Protein AF-A0A7D3X0D1-F1 (afdb_monomer)

Mean predicted aligned error: 22.02 Å

pLDDT: mean 74.96, std 18.12, range [36.0, 96.75]

Solvent-accessible surface area (backbone atoms only — not comparable to full-atom values): 14734 Å² total; per-residue (Å²): 134,84,85,82,66,78,75,54,74,74,40,71,67,50,56,58,47,57,77,46,37,65,47,51,36,75,69,43,79,75,53,83,93,48,50,79,51,63,69,47,51,86,74,34,70,67,63,46,50,53,36,50,54,48,31,50,54,50,51,57,61,69,66,50,80,80,80,74,76,62,72,62,58,57,53,53,50,51,51,53,50,50,52,53,53,48,52,54,55,69,73,37,74,89,77,76,65,84,55,80,81,84,50,82,85,71,76,85,72,87,73,89,78,78,89,74,98,68,81,83,73,53,67,67,58,53,56,53,52,54,53,52,52,53,49,52,50,51,51,51,50,52,53,51,59,71,65,67,78,67,87,85,71,84,77,80,86,70,96,61,96,65,74,83,81,66,86,70,51,68,35,56,53,54,52,48,43,67,75,45,96,51,51,71,67,57,49,35,53,53,39,67,50,42,53,82,73,55,67,57,100,83,38,66,45,57,59,46,33,53,52,35,42,73,67,48,90,47,68,68,42,19,52,40,20,49,52,30,54,52,49,39,69,76,57,68,101

Secondary structure (DSSP, 8-state):
-----GGGTT-HHHHHHHHHHHHHHTTPPPPGGGGGGGGTGGG-HHHHHHHHHHHHHHHHHHTS---PPPHHHHHHHHHHHHHHHHHHHHHS-TT----SSS-----------PPPS-TTSHHHHHHHHHHHHHHHHHHHHHHHHHT--S-----S---------S---HHHHHHHHHHTT--HHHHHHHHHHGGGT--STT-HHHHHHHHHHHH-SSHHHHHHHHHHHHHHHH---

Sequence (237 aa):
MSFSNDSHLTDPACAELRAWLPDLADGRPLPPEAAHLAAHLPACPACQAELAELRQLFNDLDALPAELPPLTMRDDFQALLHEEKAKLAAASPTGLTAARGGQPLQSAAMQEEKPGPQRVLAATQQWLRVAASVALVAVGAVLGLLLRGGPVAPPLAQNTQAAQPQQATLSVRLAAARQQPATASERLQLVSQAPAMVVEPNDPAVLTLIHTLDTDPNPNVRLAACEALVRLRADPA

Radius of gyration: 35.55 Å; Cα contacts (8 Å, |Δi|>4): 113; chains: 1; bounding box: 92×82×71 Å

Structure (mmCIF, N/CA/C/O backbone):
data_AF-A0A7D3X0D1-F1
#
_entry.id   AF-A0A7D3X0D1-F1
#
loop_
_atom_site.group_PDB
_atom_site.id
_atom_site.type_symbol
_atom_site.label_atom_id
_atom_site.label_alt_id
_atom_site.label_comp_id
_atom_site.label_asym_id
_atom_site.label_entity_id
_atom_site.label_seq_id
_atom_site.pdbx_PDB_ins_code
_atom_site.Cartn_x
_atom_site.Cartn_y
_atom_site.Cartn_z
_atom_site.occupancy
_atom_site.B_iso_or_equiv
_atom_site.auth_seq_id
_atom_site.auth_comp_id
_atom_site.auth_asym_id
_atom_site.auth_atom_id
_atom_site.pdbx_PDB_model_num
ATOM 1 N N . MET A 1 1 ? 24.084 -32.454 -19.817 1.00 38.06 1 MET A N 1
ATOM 2 C CA . MET A 1 1 ? 23.483 -31.129 -20.054 1.00 38.06 1 MET A CA 1
ATOM 3 C C . MET A 1 1 ? 24.581 -30.093 -19.936 1.00 38.06 1 MET A C 1
ATOM 5 O O . MET A 1 1 ? 25.303 -30.116 -18.949 1.00 38.06 1 MET A O 1
ATOM 9 N N . SER A 1 2 ? 24.784 -29.304 -20.986 1.00 37.41 2 SER A N 1
ATOM 10 C CA . SER A 1 2 ? 25.893 -28.357 -21.108 1.00 37.41 2 SER A CA 1
ATOM 11 C C . SER A 1 2 ? 25.662 -27.136 -20.222 1.00 37.41 2 SER A C 1
ATOM 13 O O . SER A 1 2 ? 24.635 -26.479 -20.353 1.00 37.41 2 SER A O 1
ATOM 15 N N . PHE A 1 3 ? 26.616 -26.834 -19.341 1.00 43.03 3 PHE A N 1
ATOM 16 C CA . PHE A 1 3 ? 26.693 -25.550 -18.649 1.00 43.03 3 PHE A CA 1
ATOM 17 C C . PHE A 1 3 ? 27.047 -24.481 -19.687 1.00 43.03 3 PHE A C 1
ATOM 19 O O . PHE A 1 3 ? 28.162 -24.446 -20.211 1.00 43.03 3 PHE A O 1
ATOM 26 N N . SER A 1 4 ? 26.058 -23.675 -20.063 1.00 52.12 4 SER A N 1
ATOM 27 C CA . SER A 1 4 ? 26.220 -22.589 -21.021 1.00 52.12 4 SER A CA 1
ATOM 28 C C . SER A 1 4 ? 27.043 -21.457 -20.405 1.00 52.12 4 SER A C 1
ATOM 30 O O . SER A 1 4 ? 26.543 -20.681 -19.606 1.00 52.12 4 SER A O 1
ATOM 32 N N . ASN A 1 5 ? 28.297 -21.365 -20.843 1.00 47.91 5 ASN A N 1
ATOM 33 C CA . ASN A 1 5 ? 29.010 -20.124 -21.146 1.00 47.91 5 ASN A CA 1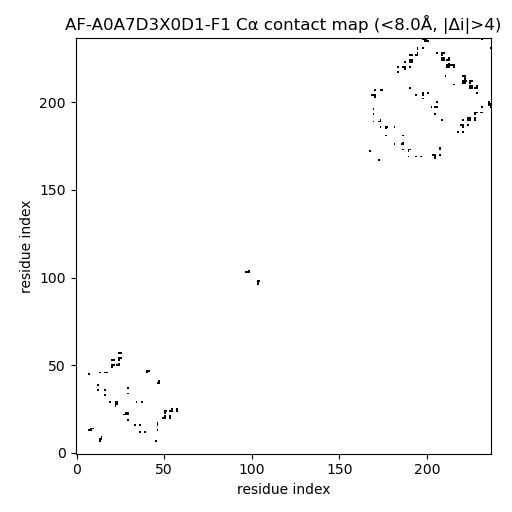
ATOM 34 C C . ASN A 1 5 ? 28.991 -19.014 -20.060 1.00 47.91 5 ASN A C 1
ATOM 36 O O . ASN A 1 5 ? 28.247 -18.034 -20.152 1.00 47.91 5 ASN A O 1
ATOM 40 N N . ASP A 1 6 ? 29.934 -19.090 -19.112 1.00 54.94 6 ASP A N 1
ATOM 41 C CA . ASP A 1 6 ? 30.286 -18.025 -18.144 1.00 54.94 6 ASP A CA 1
ATOM 42 C C . ASP A 1 6 ? 30.788 -16.709 -18.793 1.00 54.94 6 ASP A C 1
ATOM 44 O O . ASP A 1 6 ? 31.145 -15.749 -18.113 1.00 54.94 6 ASP A O 1
ATOM 48 N N . SER A 1 7 ? 30.809 -16.616 -20.127 1.00 55.59 7 SER A N 1
ATOM 49 C CA . SER A 1 7 ? 31.248 -15.431 -20.878 1.00 55.59 7 SER A CA 1
ATOM 50 C C . SER A 1 7 ? 30.302 -14.229 -20.774 1.00 55.59 7 SER A C 1
ATOM 52 O O . SER A 1 7 ? 30.661 -13.145 -21.218 1.00 55.59 7 SER A O 1
ATOM 54 N N . HIS A 1 8 ? 29.095 -14.396 -20.227 1.00 62.19 8 HIS A N 1
ATOM 55 C CA . HIS A 1 8 ? 28.141 -13.294 -20.051 1.00 62.19 8 HIS A CA 1
ATOM 56 C C . HIS A 1 8 ? 28.339 -12.542 -18.720 1.00 62.19 8 HIS A C 1
ATOM 58 O O . HIS A 1 8 ? 27.912 -11.400 -18.599 1.00 62.19 8 HIS A O 1
ATOM 64 N N . LEU A 1 9 ? 29.047 -13.130 -17.742 1.00 59.62 9 LEU A N 1
ATOM 65 C CA . LEU A 1 9 ? 29.366 -12.472 -16.463 1.00 59.62 9 LEU A CA 1
ATOM 66 C C . LEU A 1 9 ? 30.448 -11.387 -16.584 1.00 59.62 9 LEU A C 1
ATOM 68 O O . LEU A 1 9 ? 30.753 -10.706 -15.607 1.00 59.62 9 LEU A O 1
ATOM 72 N N . THR A 1 10 ? 31.059 -11.235 -17.760 1.00 66.25 10 THR A N 1
ATOM 73 C CA . THR A 1 10 ? 32.126 -10.254 -18.006 1.00 66.25 10 THR A CA 1
ATOM 74 C C . THR A 1 10 ? 31.616 -8.930 -18.580 1.00 66.25 10 THR A C 1
ATOM 76 O O . THR A 1 10 ? 32.365 -7.955 -18.571 1.00 66.25 10 THR A O 1
ATOM 79 N N . ASP A 1 11 ? 30.363 -8.868 -19.046 1.00 80.12 11 ASP A N 1
ATOM 80 C CA . ASP A 1 11 ? 29.737 -7.622 -19.498 1.00 80.12 11 ASP A CA 1
ATOM 81 C C . ASP A 1 11 ? 29.062 -6.914 -18.304 1.00 80.12 11 ASP A C 1
ATOM 83 O O . ASP A 1 11 ? 28.159 -7.489 -17.682 1.00 80.12 11 ASP A O 1
ATOM 87 N N . PRO A 1 12 ? 29.464 -5.673 -17.961 1.00 84.31 12 PRO A N 1
ATOM 88 C CA . PRO A 1 12 ? 28.862 -4.933 -16.854 1.00 84.31 12 PRO A CA 1
ATOM 89 C C . PRO A 1 12 ? 27.349 -4.726 -17.021 1.00 84.31 12 PRO A C 1
ATOM 91 O O . PRO A 1 12 ? 26.636 -4.726 -16.018 1.00 84.31 12 PRO A O 1
ATOM 94 N N . ALA A 1 13 ? 26.838 -4.616 -18.253 1.00 85.81 13 ALA A N 1
ATOM 95 C CA . ALA A 1 13 ? 25.404 -4.452 -18.503 1.00 85.81 13 ALA A CA 1
ATOM 96 C C . ALA A 1 13 ? 24.611 -5.740 -18.217 1.00 85.81 13 ALA A C 1
ATOM 98 O O . ALA A 1 13 ? 23.497 -5.675 -17.698 1.00 85.81 13 ALA A O 1
ATOM 99 N N . CYS A 1 14 ? 25.197 -6.913 -18.493 1.00 89.38 14 CYS A N 1
ATOM 100 C CA . CYS A 1 14 ? 24.606 -8.203 -18.122 1.00 89.38 14 CYS A CA 1
ATOM 101 C C . CYS A 1 14 ? 24.531 -8.351 -16.597 1.00 89.38 14 CYS A C 1
ATOM 103 O O . CYS A 1 14 ? 23.505 -8.776 -16.066 1.00 89.38 14 CYS A O 1
ATOM 105 N N . ALA A 1 15 ? 25.605 -7.982 -15.889 1.00 88.44 15 ALA A N 1
ATOM 106 C CA . ALA A 1 15 ? 25.657 -8.059 -14.431 1.00 88.44 15 ALA A CA 1
ATOM 107 C C . ALA A 1 15 ? 24.622 -7.137 -13.766 1.00 88.44 15 ALA A C 1
ATOM 109 O O . ALA A 1 15 ? 23.963 -7.545 -12.810 1.00 88.44 15 ALA A O 1
ATOM 110 N N . GLU A 1 16 ? 24.443 -5.925 -14.297 1.00 90.88 16 GLU A N 1
ATOM 111 C CA . GLU A 1 16 ? 23.435 -4.979 -13.816 1.00 90.88 16 GLU A CA 1
ATOM 112 C C . GLU A 1 16 ? 22.008 -5.482 -14.094 1.00 90.88 16 GLU A C 1
ATOM 114 O O . GLU A 1 16 ? 21.166 -5.488 -13.197 1.00 90.88 16 GLU A O 1
ATOM 119 N N . LEU A 1 17 ? 21.740 -5.981 -15.307 1.00 91.38 17 LEU A N 1
ATOM 120 C CA . LEU A 1 17 ? 20.419 -6.489 -15.688 1.00 91.38 17 LEU A CA 1
ATOM 121 C C . LEU A 1 17 ? 20.013 -7.730 -14.885 1.00 91.38 17 LEU A C 1
ATOM 123 O O . LEU A 1 17 ? 18.832 -7.902 -14.587 1.00 91.38 17 LEU A O 1
ATOM 127 N N . ARG A 1 18 ? 20.976 -8.569 -14.487 1.00 89.94 18 ARG A N 1
ATOM 128 C CA . ARG A 1 18 ? 20.726 -9.788 -13.704 1.00 89.94 18 ARG A CA 1
ATOM 129 C C . ARG A 1 18 ? 19.992 -9.516 -12.390 1.00 89.94 18 ARG A C 1
ATOM 131 O O . ARG A 1 18 ? 19.163 -10.328 -11.990 1.00 89.94 18 ARG A O 1
ATOM 138 N N . ALA A 1 19 ? 20.257 -8.379 -11.744 1.00 91.75 19 ALA A N 1
ATOM 139 C CA . ALA A 1 19 ? 19.562 -7.983 -10.518 1.00 91.75 19 ALA A CA 1
ATOM 140 C C . ALA A 1 19 ? 18.062 -7.717 -10.746 1.00 91.75 19 ALA A C 1
ATOM 142 O O . ALA A 1 19 ? 17.263 -7.923 -9.837 1.00 91.75 19 ALA A O 1
ATOM 143 N N . TRP A 1 20 ? 17.686 -7.318 -11.964 1.00 93.25 20 TRP A N 1
ATOM 144 C CA . TRP A 1 20 ? 16.318 -6.966 -12.355 1.00 93.25 20 TRP A CA 1
ATOM 145 C C . TRP A 1 20 ? 15.566 -8.103 -13.061 1.00 93.25 20 TRP A C 1
ATOM 147 O O . TRP A 1 20 ? 14.356 -8.007 -13.267 1.00 93.25 20 TRP A O 1
ATOM 157 N N . LEU A 1 21 ? 16.254 -9.186 -13.446 1.00 93.25 21 LEU A N 1
ATOM 158 C CA . LEU A 1 21 ? 15.644 -10.331 -14.132 1.00 93.25 21 LEU A CA 1
ATOM 159 C C . LEU A 1 21 ? 14.466 -10.965 -13.370 1.00 93.25 21 LEU A C 1
ATOM 161 O O . LEU A 1 21 ? 13.480 -11.284 -14.036 1.00 93.25 21 LEU A O 1
ATOM 165 N N . PRO A 1 22 ? 14.503 -11.138 -12.030 1.00 94.50 22 PRO A N 1
ATOM 166 C CA . PRO A 1 22 ? 13.363 -11.683 -11.293 1.00 94.50 22 PRO A CA 1
ATOM 167 C C . PRO A 1 22 ? 12.107 -10.816 -11.414 1.00 94.50 22 PRO A C 1
ATOM 169 O O . PRO A 1 22 ? 11.034 -11.339 -11.697 1.00 94.50 22 PRO A O 1
ATOM 172 N N . ASP A 1 23 ? 12.250 -9.496 -11.295 1.00 93.94 23 ASP A N 1
ATOM 173 C CA . ASP A 1 23 ? 11.130 -8.558 -11.420 1.00 93.94 23 ASP A CA 1
ATOM 174 C C . ASP A 1 23 ? 10.554 -8.561 -12.845 1.00 93.94 23 ASP A C 1
ATOM 176 O O . ASP A 1 23 ? 9.339 -8.606 -13.038 1.00 93.94 23 ASP A O 1
ATOM 180 N N . LEU A 1 24 ? 11.427 -8.591 -13.859 1.00 93.06 24 LEU A N 1
ATOM 181 C CA . LEU A 1 24 ? 11.043 -8.729 -15.270 1.00 93.06 24 LEU A CA 1
ATOM 182 C C . LEU A 1 24 ? 10.354 -10.069 -15.580 1.00 93.06 24 LEU A C 1
ATOM 184 O O . LEU A 1 24 ? 9.550 -10.146 -16.519 1.00 93.06 24 LEU A O 1
ATOM 188 N N . ALA A 1 25 ? 10.695 -11.131 -14.846 1.00 95.06 25 ALA A N 1
ATOM 189 C CA . ALA A 1 25 ? 10.071 -12.443 -14.975 1.00 95.06 25 ALA A CA 1
ATOM 190 C C . ALA A 1 25 ? 8.676 -12.479 -14.331 1.00 95.06 25 ALA A C 1
ATOM 192 O O . ALA A 1 25 ? 7.771 -13.045 -14.938 1.00 95.06 25 ALA A O 1
ATOM 193 N N . ASP A 1 26 ? 8.491 -11.780 -13.206 1.00 93.38 26 ASP A N 1
ATOM 194 C CA . ASP A 1 26 ? 7.203 -11.514 -12.529 1.00 93.38 26 ASP A CA 1
ATOM 195 C C . ASP A 1 26 ? 6.326 -10.481 -13.286 1.00 93.38 26 ASP A C 1
ATOM 197 O O . ASP A 1 26 ? 5.279 -10.040 -12.819 1.00 93.38 26 ASP A O 1
ATOM 201 N N . GLY A 1 27 ? 6.753 -10.037 -14.476 1.00 91.50 27 GLY A N 1
ATOM 202 C CA . GLY A 1 27 ? 6.000 -9.109 -15.326 1.00 91.50 27 GLY A CA 1
ATOM 203 C C . GLY A 1 27 ? 6.079 -7.637 -14.907 1.00 91.50 27 GLY A C 1
ATOM 204 O O . GLY A 1 27 ? 5.357 -6.803 -15.464 1.00 91.50 27 GLY A O 1
ATOM 205 N N . ARG A 1 28 ? 6.961 -7.280 -13.966 1.00 93.19 28 ARG A N 1
ATOM 206 C CA . ARG A 1 28 ? 7.201 -5.885 -13.576 1.00 93.19 28 ARG A CA 1
ATOM 207 C C . ARG A 1 28 ? 8.129 -5.208 -14.591 1.00 93.19 28 ARG A C 1
ATOM 209 O O . ARG A 1 28 ? 9.116 -5.802 -15.025 1.00 93.19 28 ARG A O 1
ATOM 216 N N . PRO A 1 29 ? 7.835 -3.964 -15.003 1.00 92.94 29 PRO A N 1
ATOM 217 C CA . PRO A 1 29 ? 8.717 -3.227 -15.897 1.00 92.94 29 PRO A CA 1
ATOM 218 C C . PRO A 1 29 ? 10.010 -2.818 -15.181 1.00 92.94 29 PRO A C 1
ATOM 220 O O . PRO A 1 29 ? 10.027 -2.642 -13.963 1.00 92.94 29 PRO A O 1
ATOM 223 N N . LEU A 1 30 ? 11.073 -2.595 -15.958 1.00 92.50 30 LEU A N 1
ATOM 224 C CA . LEU A 1 30 ? 12.301 -1.985 -15.449 1.00 92.50 30 LEU A CA 1
ATOM 225 C C . LEU A 1 30 ? 11.998 -0.594 -14.868 1.00 92.50 30 LEU A C 1
ATOM 227 O O . LEU A 1 30 ? 11.274 0.184 -15.503 1.00 92.50 30 LEU A O 1
ATOM 231 N N . PRO A 1 31 ? 12.554 -0.256 -13.695 1.00 90.44 31 PRO A N 1
ATOM 232 C CA . PRO A 1 31 ? 12.402 1.072 -13.123 1.00 90.44 31 PRO A CA 1
ATOM 233 C C . PRO A 1 31 ? 13.203 2.114 -13.930 1.00 90.44 31 PRO A C 1
ATOM 235 O O . PRO A 1 31 ? 14.074 1.748 -14.728 1.00 90.44 31 PRO A O 1
ATOM 238 N N . PRO A 1 32 ? 12.919 3.422 -13.775 1.00 89.38 32 PRO A N 1
ATOM 239 C CA . PRO A 1 32 ? 13.525 4.464 -14.606 1.00 89.38 32 PRO A CA 1
ATOM 240 C C . PRO A 1 32 ? 15.057 4.506 -14.508 1.00 89.38 32 PRO A C 1
ATOM 242 O O . PRO A 1 32 ? 15.716 4.809 -15.501 1.00 89.38 32 PRO A O 1
ATOM 245 N N . GLU A 1 33 ? 15.631 4.155 -13.358 1.00 89.19 33 GLU A N 1
ATOM 246 C CA . GLU A 1 33 ? 17.078 4.039 -13.155 1.00 89.19 33 GLU A CA 1
ATOM 247 C C . GLU A 1 33 ? 17.740 2.927 -13.979 1.00 89.19 33 GLU A C 1
ATOM 249 O O . GLU A 1 33 ? 18.934 3.013 -14.241 1.00 89.19 33 GLU A O 1
ATOM 254 N N . ALA A 1 34 ? 16.977 1.919 -14.410 1.00 88.06 34 ALA A N 1
ATOM 255 C CA . ALA A 1 34 ? 17.451 0.777 -15.191 1.00 88.06 34 ALA A CA 1
ATOM 256 C C . ALA A 1 34 ? 16.965 0.818 -16.653 1.00 88.06 34 ALA A C 1
ATOM 258 O O . ALA A 1 34 ? 17.131 -0.144 -17.407 1.00 88.06 34 ALA A O 1
ATOM 259 N N . ALA A 1 35 ? 16.359 1.930 -17.086 1.00 87.38 35 ALA A N 1
ATOM 260 C CA . ALA A 1 35 ? 15.788 2.062 -18.425 1.00 87.38 35 ALA A CA 1
ATOM 261 C C . ALA A 1 35 ? 16.837 1.927 -19.547 1.00 87.38 35 ALA A C 1
ATOM 263 O O . ALA A 1 35 ? 16.506 1.477 -20.646 1.00 87.38 35 ALA A O 1
ATOM 264 N N . HIS A 1 36 ? 18.108 2.256 -19.281 1.00 87.25 36 HIS A N 1
ATOM 265 C CA . HIS A 1 36 ? 19.214 2.068 -20.232 1.00 87.25 36 HIS A CA 1
ATOM 266 C C . HIS A 1 36 ? 19.445 0.596 -20.589 1.00 87.25 36 HIS A C 1
ATOM 268 O O . HIS A 1 36 ? 19.874 0.297 -21.705 1.00 87.25 36 HIS A O 1
ATOM 274 N N . LEU A 1 37 ? 19.104 -0.330 -19.689 1.00 87.94 37 LEU A N 1
ATOM 275 C CA . LEU A 1 37 ? 19.264 -1.770 -19.899 1.00 87.94 37 LEU A CA 1
ATOM 276 C C . LEU A 1 37 ? 18.190 -2.360 -20.821 1.00 87.94 37 LEU A C 1
ATOM 278 O O . LEU A 1 37 ? 18.379 -3.446 -21.371 1.00 87.94 37 LEU A O 1
ATOM 282 N N . ALA A 1 38 ? 17.089 -1.642 -21.067 1.00 86.81 38 ALA A N 1
ATOM 283 C CA . ALA A 1 38 ? 16.027 -2.109 -21.958 1.00 86.81 38 ALA A CA 1
ATOM 284 C C . ALA A 1 38 ? 16.534 -2.361 -23.390 1.00 86.81 38 ALA A C 1
ATOM 286 O O . ALA A 1 38 ? 16.073 -3.285 -24.058 1.00 86.81 38 ALA A O 1
ATOM 287 N N . ALA A 1 39 ? 17.519 -1.579 -23.847 1.00 87.81 39 ALA A N 1
ATOM 288 C CA . ALA A 1 39 ? 18.150 -1.761 -25.154 1.00 87.81 39 ALA A CA 1
ATOM 289 C C . ALA A 1 39 ? 19.090 -2.980 -25.207 1.00 87.81 39 ALA A C 1
ATOM 291 O O . ALA A 1 39 ? 19.323 -3.531 -26.282 1.00 87.81 39 ALA A O 1
ATOM 292 N N . HIS A 1 40 ? 19.613 -3.417 -24.057 1.00 90.44 40 HIS A N 1
ATOM 293 C CA . HIS A 1 40 ? 20.525 -4.555 -23.958 1.00 90.44 40 HIS A CA 1
ATOM 294 C C . HIS A 1 40 ? 19.786 -5.897 -24.071 1.00 90.44 40 HIS A C 1
ATOM 296 O O . HIS A 1 40 ? 20.266 -6.810 -24.742 1.00 90.44 40 HIS A O 1
ATOM 302 N N . LEU A 1 41 ? 18.588 -6.007 -23.484 1.00 88.50 41 L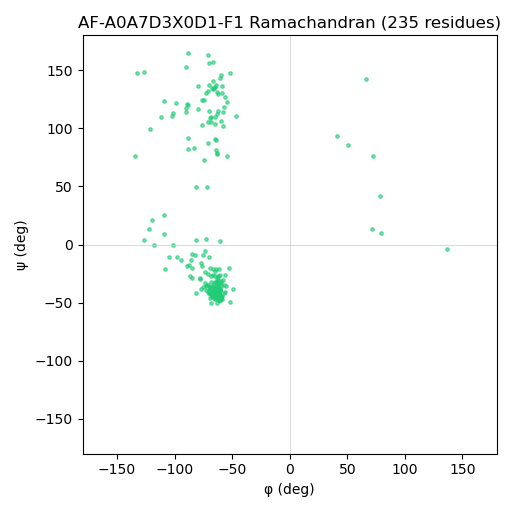EU A N 1
ATOM 303 C CA . LEU A 1 41 ? 17.797 -7.242 -23.475 1.00 88.50 41 LEU A CA 1
ATOM 304 C C . LEU A 1 41 ? 17.580 -7.869 -24.874 1.00 88.50 41 LEU A C 1
ATOM 306 O O . LEU A 1 41 ? 17.867 -9.057 -25.022 1.00 88.50 41 LEU A O 1
ATOM 310 N N . PRO A 1 42 ? 17.143 -7.141 -25.926 1.00 89.62 42 PRO A N 1
ATOM 311 C CA . PRO A 1 42 ? 16.991 -7.726 -27.262 1.00 89.62 42 PRO A CA 1
ATOM 312 C C . PRO A 1 42 ? 18.328 -8.072 -27.940 1.00 89.62 42 PRO A C 1
ATOM 314 O O . PRO A 1 42 ? 18.344 -8.890 -28.857 1.00 89.62 42 PRO A O 1
ATOM 317 N N . ALA A 1 43 ? 19.441 -7.478 -27.502 1.00 88.75 43 ALA A N 1
ATOM 318 C CA . ALA A 1 43 ? 20.765 -7.684 -28.087 1.00 88.75 43 ALA A CA 1
ATOM 319 C C . ALA A 1 43 ? 21.545 -8.855 -27.456 1.00 88.75 43 ALA A C 1
ATOM 321 O O . ALA A 1 43 ? 22.487 -9.351 -28.074 1.00 88.75 43 ALA A O 1
ATOM 322 N N . CYS A 1 44 ? 21.164 -9.316 -26.258 1.00 90.50 44 CYS A N 1
ATOM 323 C CA . CYS A 1 44 ? 21.881 -10.360 -25.523 1.00 90.50 44 CYS A CA 1
ATOM 324 C C . CYS A 1 44 ? 21.076 -11.675 -25.419 1.00 90.50 44 CYS A C 1
ATOM 326 O O . CYS A 1 44 ? 20.105 -11.739 -24.660 1.00 90.50 44 CYS A O 1
ATOM 328 N N . PRO A 1 45 ? 21.482 -12.763 -26.108 1.00 89.94 45 PRO A N 1
ATOM 329 C CA . PRO A 1 45 ? 20.768 -14.042 -26.054 1.00 89.94 45 PRO A CA 1
ATOM 330 C C . PRO A 1 45 ? 20.910 -14.765 -24.705 1.00 89.94 45 PRO A C 1
ATOM 332 O O . PRO A 1 45 ? 20.033 -15.544 -24.342 1.00 89.94 45 PRO A O 1
ATOM 335 N N . ALA A 1 46 ? 21.981 -14.508 -23.944 1.00 89.75 46 ALA A N 1
ATOM 336 C CA . ALA A 1 46 ? 22.179 -15.114 -22.626 1.00 89.75 46 ALA A CA 1
ATOM 337 C C . ALA A 1 46 ? 21.148 -14.593 -21.611 1.00 89.75 46 ALA A C 1
ATOM 339 O O . ALA A 1 46 ? 20.438 -15.388 -21.002 1.00 89.75 46 ALA A O 1
ATOM 340 N N . CYS A 1 47 ? 20.980 -13.268 -21.509 1.00 90.62 47 CYS A N 1
ATOM 341 C CA . CYS A 1 47 ? 19.964 -12.667 -20.638 1.00 90.62 47 CYS A CA 1
ATOM 342 C C . CYS A 1 47 ? 18.534 -13.042 -21.058 1.00 90.62 47 CYS A C 1
ATOM 344 O O . CYS A 1 47 ? 17.665 -13.190 -20.203 1.00 90.62 47 CYS A O 1
ATOM 346 N N . GLN A 1 48 ? 18.277 -13.229 -22.359 1.00 92.12 48 GLN A N 1
ATOM 347 C CA . GLN A 1 48 ? 16.982 -13.729 -22.839 1.00 92.12 48 GLN A CA 1
ATOM 348 C C . GLN A 1 48 ? 16.709 -15.166 -22.382 1.00 92.12 48 GLN A C 1
ATOM 350 O O . GLN A 1 48 ? 15.580 -15.472 -22.000 1.00 92.12 48 GLN A O 1
ATOM 355 N N . ALA A 1 49 ? 17.724 -16.036 -22.407 1.00 92.88 49 ALA A N 1
ATOM 356 C CA . ALA A 1 49 ? 17.599 -17.414 -21.943 1.00 92.88 49 ALA A CA 1
ATOM 357 C C . ALA A 1 49 ? 17.347 -17.481 -20.429 1.00 92.88 49 ALA A C 1
ATOM 359 O O . ALA A 1 49 ? 16.416 -18.164 -20.009 1.00 92.88 49 ALA A O 1
ATOM 360 N N . GLU A 1 50 ? 18.101 -16.717 -19.629 1.00 92.50 50 GLU A N 1
ATOM 361 C CA . GLU A 1 50 ? 17.876 -16.630 -18.178 1.00 92.50 50 GLU A CA 1
ATOM 362 C C . GLU A 1 50 ? 16.467 -16.104 -17.865 1.00 92.50 50 GLU A C 1
ATOM 364 O O . GLU A 1 50 ? 15.741 -16.692 -17.068 1.00 92.50 50 GLU A O 1
ATOM 369 N N . LEU A 1 51 ? 16.025 -15.041 -18.546 1.00 94.88 51 LEU A N 1
ATOM 370 C CA . LEU A 1 51 ? 14.676 -14.502 -18.369 1.00 94.88 51 LEU A CA 1
ATOM 371 C C . LEU A 1 51 ? 13.586 -15.528 -18.716 1.00 94.88 51 LEU A C 1
ATOM 373 O O . LEU A 1 51 ? 12.556 -15.583 -18.045 1.00 94.88 51 LEU A O 1
ATOM 377 N N . ALA A 1 52 ? 13.787 -16.326 -19.767 1.00 95.12 52 ALA A N 1
ATOM 378 C CA . ALA A 1 52 ? 12.847 -17.372 -20.157 1.00 95.12 52 ALA A CA 1
ATOM 379 C C . ALA A 1 52 ? 12.765 -18.492 -19.107 1.00 95.12 52 ALA A C 1
ATOM 381 O O . ALA A 1 52 ? 11.663 -18.940 -18.791 1.00 95.12 52 ALA A O 1
ATOM 382 N N . GLU A 1 53 ? 13.901 -18.894 -18.533 1.00 95.56 53 GLU A N 1
ATOM 383 C CA . GLU A 1 53 ? 13.959 -19.887 -17.456 1.00 95.56 53 GLU A CA 1
ATOM 384 C C . GLU A 1 53 ? 13.246 -19.390 -16.192 1.00 95.56 53 GLU A C 1
ATOM 386 O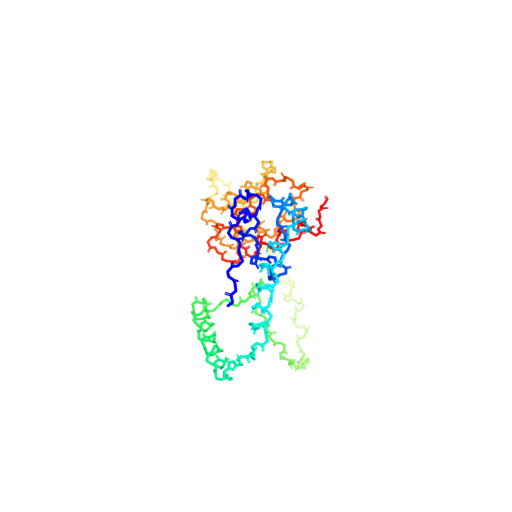 O . GLU A 1 53 ? 12.393 -20.094 -15.650 1.00 95.56 53 GLU A O 1
ATOM 391 N N . LEU A 1 54 ? 13.513 -18.148 -15.766 1.00 96.38 54 LEU A N 1
ATOM 392 C CA . LEU A 1 54 ? 12.820 -17.561 -14.616 1.00 96.38 54 LEU A CA 1
ATOM 393 C C . LEU A 1 54 ? 11.309 -17.456 -14.861 1.00 96.38 54 LEU A C 1
ATOM 395 O O . LEU A 1 54 ? 10.525 -17.797 -13.981 1.00 96.38 54 LEU A O 1
ATOM 399 N N . ARG A 1 55 ? 10.881 -17.032 -16.057 1.00 96.44 55 ARG A N 1
ATOM 400 C CA . ARG A 1 55 ? 9.451 -16.974 -16.413 1.00 96.44 55 ARG A CA 1
ATOM 401 C C . ARG A 1 55 ? 8.789 -18.339 -16.358 1.00 96.44 55 ARG A C 1
ATOM 403 O O . ARG A 1 55 ? 7.650 -18.437 -15.918 1.00 96.44 55 ARG A O 1
ATOM 410 N N . GLN A 1 56 ? 9.480 -19.383 -16.808 1.00 96.00 56 GLN A N 1
ATOM 411 C CA . GLN A 1 56 ? 8.960 -20.740 -16.708 1.00 96.00 56 GLN A CA 1
ATOM 412 C C . GLN A 1 56 ? 8.754 -21.136 -15.241 1.00 96.00 56 GLN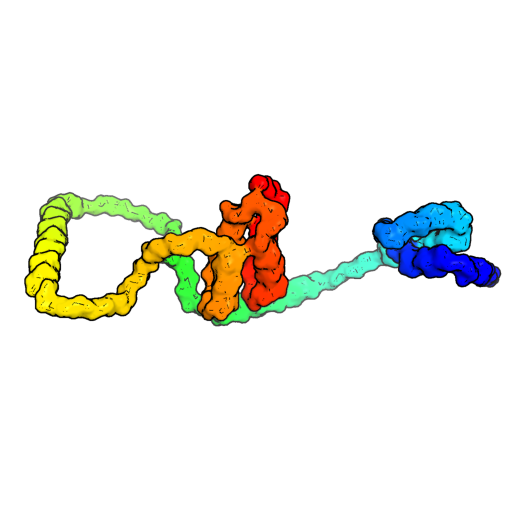 A C 1
ATOM 414 O O . GLN A 1 56 ? 7.676 -21.608 -14.899 1.00 96.00 56 GLN A O 1
ATOM 419 N N . LEU A 1 57 ? 9.732 -20.861 -14.372 1.00 96.12 57 LEU A N 1
ATOM 420 C CA . LEU A 1 57 ? 9.611 -21.134 -12.940 1.00 96.12 57 LEU A CA 1
ATOM 421 C C . LEU A 1 57 ? 8.428 -20.390 -12.301 1.00 96.12 57 LEU A C 1
ATOM 423 O O . LEU A 1 57 ? 7.659 -21.001 -11.565 1.00 96.12 57 LEU A O 1
ATOM 427 N N . PHE A 1 58 ? 8.259 -19.094 -12.579 1.00 95.50 58 PHE A N 1
ATOM 428 C CA . PHE A 1 58 ? 7.121 -18.329 -12.054 1.00 95.50 58 PHE A CA 1
ATOM 429 C C . PHE A 1 58 ? 5.780 -18.863 -12.568 1.00 95.50 58 PHE A C 1
ATOM 431 O O . PHE A 1 58 ? 4.863 -19.045 -11.774 1.00 95.50 58 PHE A O 1
ATOM 438 N N . ASN A 1 59 ? 5.687 -19.218 -13.853 1.00 94.69 59 ASN A N 1
ATOM 439 C CA . ASN A 1 59 ? 4.483 -19.845 -14.403 1.00 94.69 59 ASN A CA 1
ATOM 440 C C . ASN A 1 59 ? 4.161 -21.184 -13.718 1.00 94.69 59 ASN A C 1
ATOM 442 O O . ASN A 1 59 ? 2.992 -21.480 -13.476 1.00 94.69 59 ASN A O 1
ATOM 446 N N . ASP A 1 60 ? 5.178 -21.990 -13.397 1.00 95.00 60 ASP A N 1
ATOM 447 C CA . ASP A 1 60 ? 4.997 -23.256 -12.680 1.00 95.00 60 ASP A CA 1
ATOM 448 C C . ASP A 1 60 ? 4.499 -23.019 -11.241 1.00 95.00 60 ASP A C 1
ATOM 450 O O . ASP A 1 60 ? 3.661 -23.777 -10.749 1.00 95.00 60 ASP A O 1
ATOM 454 N N . LEU A 1 61 ? 4.969 -21.953 -10.578 1.00 93.12 61 LEU A N 1
ATOM 455 C CA . LEU A 1 61 ? 4.492 -21.544 -9.253 1.00 93.12 61 LEU A CA 1
ATOM 456 C C . LEU A 1 61 ? 3.052 -21.016 -9.295 1.00 93.12 61 L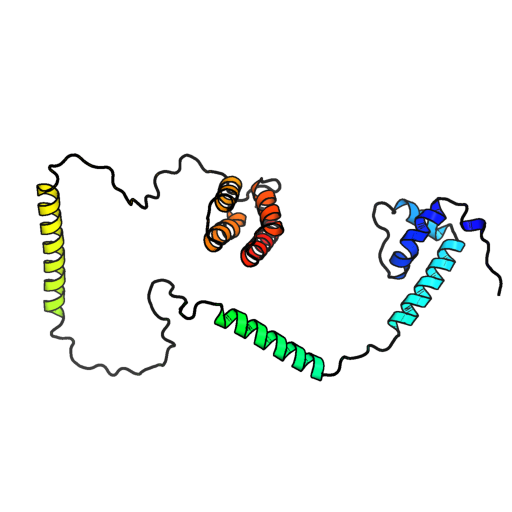EU A C 1
ATOM 458 O O . LEU A 1 61 ? 2.251 -21.380 -8.436 1.00 93.12 61 LEU A O 1
ATOM 462 N N . ASP A 1 62 ? 2.700 -20.221 -10.303 1.00 91.12 62 ASP A N 1
ATOM 463 C CA . ASP A 1 62 ? 1.338 -19.707 -10.496 1.00 91.12 62 ASP A CA 1
ATOM 464 C C . ASP A 1 62 ? 0.340 -20.811 -10.875 1.00 91.12 62 ASP A C 1
ATOM 466 O O . ASP A 1 62 ? -0.854 -20.712 -10.584 1.00 91.12 62 ASP A O 1
ATOM 470 N N . ALA A 1 63 ? 0.817 -21.886 -11.510 1.00 92.38 63 ALA A N 1
ATOM 471 C CA . ALA A 1 63 ? 0.010 -23.054 -11.850 1.00 92.38 63 ALA A CA 1
ATOM 472 C C . ALA A 1 63 ? -0.293 -23.962 -10.643 1.00 92.38 63 ALA A C 1
ATOM 474 O O . ALA A 1 63 ? -1.101 -24.892 -10.768 1.00 92.38 63 ALA A O 1
ATOM 475 N N . LEU A 1 64 ? 0.330 -23.725 -9.482 1.00 92.25 64 LEU A N 1
ATOM 476 C CA . LEU A 1 64 ? 0.032 -24.481 -8.270 1.00 92.25 64 LEU A CA 1
ATOM 477 C C . LEU A 1 64 ? -1.423 -24.237 -7.836 1.00 92.25 64 LEU A C 1
ATOM 479 O O . LEU A 1 64 ? -1.907 -23.103 -7.853 1.00 92.25 64 LEU A O 1
ATOM 483 N N . PRO A 1 65 ? -2.152 -25.289 -7.423 1.00 87.81 65 PRO A N 1
ATOM 484 C CA . PRO A 1 65 ? -3.518 -25.125 -6.957 1.00 87.81 65 PRO A CA 1
ATOM 485 C C . PRO A 1 65 ? -3.531 -24.246 -5.705 1.00 87.81 65 PRO A C 1
ATOM 487 O O . PRO A 1 65 ? -2.797 -24.497 -4.750 1.00 87.81 65 PRO A O 1
ATOM 490 N N . ALA A 1 66 ? -4.404 -23.240 -5.689 1.00 82.81 66 ALA A N 1
ATOM 491 C CA . ALA A 1 66 ? -4.609 -22.423 -4.505 1.00 82.81 66 ALA A CA 1
ATOM 492 C C . ALA A 1 66 ? -5.135 -23.301 -3.358 1.00 82.81 66 ALA A C 1
ATOM 494 O O . ALA A 1 66 ? -6.248 -23.834 -3.429 1.00 82.81 66 ALA A O 1
ATOM 495 N N . GLU A 1 67 ? -4.349 -23.446 -2.293 1.00 82.88 67 GLU A N 1
ATOM 496 C CA . GLU A 1 67 ? -4.831 -24.061 -1.060 1.00 82.88 67 GLU A CA 1
ATOM 497 C C . GLU A 1 67 ? -5.854 -23.128 -0.411 1.00 82.88 67 GLU A C 1
ATOM 499 O O . GLU A 1 67 ? -5.532 -22.040 0.071 1.00 82.88 67 GLU A O 1
ATOM 504 N N . LEU A 1 68 ? -7.123 -23.540 -0.427 1.00 82.38 68 LEU A N 1
ATOM 505 C CA . LEU A 1 68 ? -8.177 -22.790 0.235 1.00 82.38 68 LEU A CA 1
ATOM 506 C C . LEU A 1 68 ? -8.078 -23.044 1.747 1.00 82.38 68 LEU A C 1
ATOM 508 O O . LEU A 1 68 ? -8.138 -24.207 2.161 1.00 82.38 68 LEU A O 1
ATOM 512 N N . PRO A 1 69 ? -7.955 -22.002 2.589 1.00 79.62 69 PRO A N 1
ATOM 513 C CA . PRO A 1 69 ? -7.948 -22.201 4.029 1.00 79.62 69 PRO A CA 1
ATOM 514 C C . PRO A 1 69 ? -9.265 -22.860 4.471 1.00 79.62 69 PRO A C 1
ATOM 516 O O . PRO A 1 69 ? -10.325 -22.583 3.891 1.00 79.62 69 PRO A O 1
ATOM 519 N N . PRO A 1 70 ? -9.236 -23.729 5.498 1.00 84.44 70 PRO A N 1
ATOM 520 C CA . PRO A 1 70 ? -10.449 -24.350 6.008 1.00 84.44 70 PRO A CA 1
ATOM 521 C C . PRO A 1 70 ? -11.412 -23.268 6.508 1.00 84.44 70 PRO A C 1
ATOM 523 O O . PRO A 1 70 ? -10.996 -22.274 7.106 1.00 84.44 70 PRO A O 1
ATOM 526 N N . LEU A 1 71 ? -12.717 -23.474 6.300 1.00 79.31 71 LEU A N 1
ATOM 527 C CA . LEU A 1 71 ? -13.752 -22.501 6.677 1.00 79.31 71 LEU A CA 1
ATOM 528 C C . LEU A 1 71 ? -13.705 -22.124 8.170 1.00 79.31 71 LEU A C 1
ATOM 530 O O . LEU A 1 71 ? -14.055 -20.999 8.517 1.00 79.31 71 LEU A O 1
ATOM 534 N N . THR A 1 72 ? -13.196 -23.017 9.026 1.00 87.31 72 THR A N 1
ATOM 535 C CA . THR A 1 72 ? -13.015 -22.785 10.467 1.00 87.31 72 THR A CA 1
ATOM 536 C C . THR A 1 72 ? -12.098 -21.601 10.768 1.00 87.31 72 THR A C 1
ATOM 538 O O . THR A 1 72 ? -12.387 -20.843 11.682 1.00 87.31 72 THR A O 1
ATOM 541 N N . MET A 1 73 ? -11.056 -21.358 9.962 1.00 88.56 73 MET A N 1
ATOM 542 C CA . MET A 1 73 ? -10.129 -20.237 10.177 1.00 88.56 73 MET A CA 1
ATOM 543 C C . MET A 1 73 ? -10.832 -18.880 10.048 1.00 88.56 73 MET A C 1
ATOM 545 O O . MET A 1 73 ? -10.491 -17.923 10.743 1.00 88.56 73 MET A O 1
ATOM 549 N N . ARG A 1 74 ? -11.837 -18.785 9.169 1.00 90.44 74 ARG A N 1
ATOM 550 C CA . ARG A 1 74 ? -12.653 -17.573 9.044 1.00 90.44 74 ARG A CA 1
ATOM 551 C C . ARG A 1 74 ? -13.473 -17.348 10.308 1.00 90.44 74 ARG A C 1
ATOM 553 O O . ARG A 1 74 ? -13.598 -16.211 10.755 1.00 90.44 74 ARG A O 1
ATOM 560 N N . ASP A 1 75 ? -14.029 -18.417 10.857 1.00 93.00 75 ASP A N 1
ATOM 561 C CA . ASP A 1 75 ? -14.864 -18.352 12.048 1.00 93.00 75 ASP A CA 1
ATOM 562 C C . ASP A 1 75 ? -14.003 -18.018 13.287 1.00 93.00 75 ASP A C 1
ATOM 564 O O . ASP A 1 75 ? -14.370 -17.134 14.062 1.00 93.00 75 ASP A O 1
ATOM 568 N N . ASP A 1 76 ? -12.799 -18.593 13.397 1.00 93.62 76 ASP A N 1
ATOM 569 C CA . ASP A 1 76 ? -11.796 -18.249 14.418 1.00 93.62 76 ASP A CA 1
ATOM 570 C C . ASP A 1 76 ? -11.367 -16.774 14.322 1.00 93.62 76 ASP A C 1
ATOM 572 O O . ASP A 1 76 ? -11.325 -16.049 15.321 1.00 93.62 76 ASP A O 1
ATOM 576 N N . PHE A 1 77 ? -11.106 -16.286 13.105 1.00 94.88 77 PHE A N 1
ATOM 577 C CA . PHE A 1 77 ? -10.788 -14.879 12.856 1.00 94.88 77 PHE A CA 1
ATOM 578 C C . PHE A 1 77 ? -11.943 -13.948 13.253 1.00 94.88 77 PHE A C 1
ATOM 580 O O . PHE A 1 77 ? -11.721 -12.902 13.867 1.00 94.88 77 PHE A O 1
ATOM 587 N N . GLN A 1 78 ? -13.187 -14.317 12.936 1.00 94.69 78 GLN A N 1
ATOM 588 C CA . GLN A 1 78 ? -14.368 -13.547 13.328 1.00 94.69 78 GLN A CA 1
ATOM 589 C C . GLN A 1 78 ? -14.557 -13.520 14.846 1.00 94.69 78 GLN A C 1
ATOM 591 O O . GLN A 1 78 ? -14.909 -12.467 15.385 1.00 94.69 78 GLN A O 1
ATOM 596 N N . ALA A 1 79 ? -14.289 -14.632 15.532 1.00 95.69 79 ALA A N 1
ATOM 597 C CA . ALA A 1 79 ? -14.317 -14.693 16.987 1.00 95.69 79 ALA A CA 1
ATOM 598 C C . ALA A 1 79 ? -13.282 -13.737 17.600 1.00 95.69 79 ALA A C 1
ATOM 600 O O . ALA A 1 79 ? -13.635 -12.915 18.449 1.00 95.69 79 ALA A O 1
ATOM 601 N N . LEU A 1 80 ? -12.043 -13.760 17.098 1.00 96.44 80 LEU A N 1
ATOM 602 C CA . LEU A 1 80 ? -10.970 -12.877 17.561 1.00 96.44 80 LEU A CA 1
ATOM 603 C C . LEU A 1 80 ? -11.289 -11.395 17.296 1.00 96.44 80 LEU A C 1
ATOM 605 O O . LEU A 1 80 ? -11.122 -10.549 18.175 1.00 96.44 80 LEU A O 1
ATOM 609 N N . LEU A 1 81 ? -11.836 -11.068 16.120 1.00 96.75 81 LEU A N 1
ATOM 610 C CA . LEU A 1 81 ? -12.308 -9.714 15.814 1.00 96.75 81 LEU A CA 1
ATOM 611 C C . LEU A 1 81 ? -13.440 -9.259 16.737 1.00 96.75 81 LEU A C 1
ATOM 613 O O . LEU A 1 81 ? -13.501 -8.083 17.103 1.00 96.75 81 LEU A O 1
ATOM 617 N N . HIS A 1 82 ? -14.373 -10.151 17.062 1.00 94.88 82 HIS A N 1
ATOM 618 C CA . HIS A 1 82 ? -15.480 -9.828 17.952 1.00 94.88 82 HIS A CA 1
ATOM 619 C C . HIS A 1 82 ? -14.975 -9.548 19.371 1.00 94.88 82 HIS A C 1
ATOM 621 O O . HIS A 1 82 ? -15.431 -8.597 20.008 1.00 94.88 82 HIS A O 1
ATOM 627 N N . GLU A 1 83 ? -14.000 -10.325 19.842 1.00 94.19 83 GLU A N 1
ATOM 628 C CA . GLU A 1 83 ? -13.350 -10.106 21.131 1.00 94.19 83 GLU A CA 1
ATOM 629 C C . GLU A 1 83 ? -12.633 -8.749 21.183 1.00 94.19 83 GLU A C 1
ATOM 631 O O . GLU A 1 83 ? -12.857 -7.972 22.112 1.00 94.19 83 GLU A O 1
ATOM 636 N N . GLU A 1 84 ? -11.847 -8.405 20.160 1.00 92.75 84 GLU A N 1
ATOM 637 C CA . GLU A 1 84 ? -11.185 -7.097 20.085 1.00 92.75 84 GLU A CA 1
ATOM 638 C C . GLU A 1 84 ? -12.189 -5.940 20.022 1.00 92.75 84 GLU A C 1
ATOM 640 O O . GLU A 1 84 ? -12.057 -4.951 20.747 1.00 92.75 84 GLU A O 1
ATOM 645 N N . LYS A 1 85 ? -13.265 -6.073 19.237 1.00 90.56 85 LYS A N 1
ATOM 646 C CA . LYS A 1 85 ? -14.351 -5.079 19.217 1.00 90.56 85 LYS A CA 1
ATOM 647 C C . LYS A 1 85 ? -15.010 -4.921 20.585 1.00 90.56 85 LYS A C 1
ATOM 649 O O . LYS A 1 85 ? -15.318 -3.797 20.975 1.00 90.56 85 LYS A O 1
ATOM 654 N N . ALA A 1 86 ? -15.210 -6.014 21.319 1.00 91.06 86 ALA A N 1
ATOM 655 C CA . ALA A 1 86 ? -15.775 -5.976 22.662 1.00 91.06 86 ALA A CA 1
ATOM 656 C C . ALA A 1 86 ? -14.827 -5.295 23.661 1.00 91.06 86 ALA A C 1
ATOM 658 O O . ALA A 1 86 ? -15.282 -4.474 24.456 1.00 91.06 86 ALA A O 1
ATOM 659 N N . LYS A 1 87 ? -13.514 -5.553 23.583 1.00 86.81 87 LYS A N 1
ATOM 660 C CA . LYS A 1 87 ? -12.498 -4.848 24.387 1.00 86.81 87 LYS A CA 1
ATOM 661 C C . LYS A 1 87 ? -12.512 -3.347 24.110 1.00 86.81 87 LYS A C 1
ATOM 663 O O . LYS A 1 87 ? -12.532 -2.556 25.049 1.00 86.81 87 LYS A O 1
ATOM 668 N N . LEU A 1 88 ? -12.576 -2.948 22.839 1.00 82.25 88 LEU A N 1
ATOM 669 C CA . LEU A 1 88 ? -12.684 -1.541 22.444 1.00 82.25 88 LEU A CA 1
ATOM 670 C C . LEU A 1 88 ? -14.003 -0.903 22.908 1.00 82.25 88 LEU A C 1
ATOM 672 O O . LEU A 1 88 ? -14.006 0.250 23.338 1.00 82.25 88 LEU A O 1
ATOM 676 N N . ALA A 1 89 ? -15.117 -1.638 22.856 1.00 75.25 89 ALA A N 1
ATOM 677 C CA . ALA A 1 89 ? -16.415 -1.168 23.337 1.00 75.25 89 ALA A CA 1
ATOM 678 C C . ALA A 1 89 ? -16.455 -1.024 24.869 1.00 75.25 89 ALA A C 1
ATOM 680 O O . ALA A 1 89 ? -17.019 -0.056 25.367 1.00 75.25 89 ALA A O 1
ATOM 681 N N . ALA A 1 90 ? -15.824 -1.938 25.610 1.00 72.94 90 ALA A N 1
ATOM 682 C CA . ALA A 1 90 ? -15.718 -1.881 27.069 1.00 72.94 90 ALA A CA 1
ATOM 683 C C . ALA A 1 90 ? -14.726 -0.808 27.552 1.00 72.94 90 ALA A C 1
ATOM 685 O O . ALA A 1 90 ? -14.937 -0.195 28.596 1.00 72.94 90 ALA A O 1
ATOM 686 N N . ALA A 1 91 ? -13.656 -0.563 26.789 1.00 70.12 91 ALA A N 1
ATOM 687 C CA . ALA A 1 91 ? -12.713 0.530 27.029 1.00 70.12 91 ALA A CA 1
ATOM 688 C C . ALA A 1 91 ? -13.269 1.896 26.588 1.00 70.12 91 ALA A C 1
ATOM 690 O O . ALA A 1 91 ? -12.782 2.939 27.028 1.00 70.12 91 ALA A O 1
ATOM 691 N N . SER A 1 92 ? -14.295 1.905 25.731 1.00 56.84 92 SER A N 1
ATOM 692 C CA . SER A 1 92 ? -15.045 3.114 25.411 1.00 56.84 92 SER A CA 1
ATOM 693 C C . SER A 1 92 ? -15.925 3.480 26.608 1.00 56.84 92 SER A C 1
ATOM 695 O O . SER A 1 92 ? -16.645 2.623 27.121 1.00 56.84 92 SER A O 1
ATOM 697 N N . PRO A 1 93 ? -15.910 4.738 27.080 1.00 57.03 93 PRO A N 1
ATOM 698 C CA . PRO A 1 93 ? -16.748 5.141 28.199 1.00 57.03 93 PRO A CA 1
ATOM 699 C C . PRO A 1 93 ? -18.221 4.873 27.864 1.00 57.03 93 PRO A C 1
ATOM 701 O O . PRO A 1 93 ? -18.801 5.479 26.958 1.00 57.03 93 PRO A O 1
ATOM 704 N N . THR A 1 94 ? -18.823 3.934 28.598 1.00 52.38 94 THR A N 1
ATOM 705 C CA . THR A 1 94 ? -20.250 3.624 28.502 1.00 52.38 94 THR A CA 1
ATOM 706 C C . THR A 1 94 ? -21.017 4.859 28.965 1.00 52.38 94 THR A C 1
ATOM 708 O O . THR A 1 94 ? -20.953 5.226 30.134 1.00 52.38 94 THR A O 1
ATOM 711 N N . GLY A 1 95 ? -21.686 5.545 28.036 1.00 51.69 95 GLY A N 1
ATOM 712 C CA . GLY A 1 95 ? -22.392 6.798 28.329 1.00 51.69 95 GLY A CA 1
ATOM 713 C C . GLY A 1 95 ? -22.210 7.912 27.302 1.00 51.69 95 GLY A C 1
ATOM 714 O O . GLY A 1 95 ? -22.876 8.938 27.416 1.00 51.69 95 GLY A O 1
ATOM 715 N N . LEU A 1 96 ? -21.388 7.729 26.262 1.00 50.88 96 LEU A N 1
ATOM 716 C CA . LEU A 1 96 ? -21.417 8.620 25.099 1.00 50.88 96 LEU A CA 1
ATOM 717 C C . LEU A 1 96 ? -22.662 8.328 24.247 1.00 50.88 96 LEU A C 1
ATOM 719 O O . LEU A 1 96 ? -22.591 7.780 23.150 1.00 50.88 96 LEU A O 1
ATOM 723 N N . THR A 1 97 ? -23.831 8.728 24.747 1.00 50.62 97 THR A N 1
ATOM 724 C CA . THR A 1 97 ? -24.940 9.078 23.862 1.00 50.62 97 THR A CA 1
ATOM 725 C C . THR A 1 97 ? -24.418 10.164 22.933 1.00 50.62 97 THR A C 1
ATOM 727 O O . THR A 1 97 ? -23.879 11.161 23.420 1.00 50.62 97 THR A O 1
ATOM 730 N N . ALA A 1 98 ? -24.556 9.990 21.619 1.00 48.06 98 ALA A N 1
ATOM 731 C CA . ALA A 1 98 ? -24.315 11.055 20.655 1.00 48.06 98 ALA A CA 1
ATOM 732 C C . ALA A 1 98 ? -25.331 12.185 20.901 1.00 48.06 98 ALA A C 1
ATOM 734 O O . ALA A 1 98 ? -26.356 12.297 20.236 1.00 48.06 98 ALA A O 1
ATOM 735 N N . ALA A 1 99 ? -25.070 13.006 21.912 1.00 43.28 99 ALA A N 1
ATOM 736 C CA . ALA A 1 99 ? -25.856 14.168 22.256 1.00 43.28 99 ALA A CA 1
ATOM 737 C C . ALA A 1 99 ? -25.380 15.311 21.363 1.00 43.28 99 ALA A C 1
ATOM 739 O O . ALA A 1 99 ? -24.559 16.140 21.755 1.00 43.28 99 ALA A O 1
ATOM 740 N N . ARG A 1 100 ? -25.904 15.379 20.138 1.00 43.44 100 ARG A N 1
ATOM 741 C CA . ARG A 1 100 ? -25.882 16.635 19.386 1.00 43.44 100 ARG A CA 1
ATOM 742 C C . ARG A 1 100 ? -26.889 17.573 20.064 1.00 43.44 100 ARG A C 1
ATOM 744 O O . ARG A 1 100 ? -28.062 17.568 19.724 1.00 43.44 100 ARG A O 1
ATOM 751 N N . GLY A 1 101 ? -26.446 18.324 21.073 1.00 50.72 101 GLY A N 1
ATOM 752 C CA . GLY A 1 101 ? -27.266 19.366 21.705 1.00 50.72 101 GLY A CA 1
ATOM 753 C C . GLY A 1 101 ? -28.326 18.881 22.704 1.00 50.72 101 GLY A C 1
ATOM 754 O O . GLY A 1 101 ? -29.431 19.410 22.720 1.00 50.72 101 GLY A O 1
ATOM 755 N N . GLY A 1 102 ? -28.002 17.905 23.560 1.00 46.16 102 GLY A N 1
ATOM 756 C CA . GLY A 1 102 ? -28.775 17.646 24.787 1.00 46.16 102 GLY A CA 1
ATOM 757 C C . GLY A 1 102 ? -30.165 17.021 24.619 1.00 46.16 102 GLY A C 1
ATOM 758 O O . GLY A 1 102 ? -30.924 17.000 25.582 1.00 46.16 102 GLY A O 1
ATOM 759 N N . GLN A 1 103 ? -30.509 16.495 23.443 1.00 49.03 103 GLN A N 1
ATOM 760 C CA . GLN A 1 103 ? -31.725 15.701 23.260 1.00 49.03 103 GLN A CA 1
ATOM 761 C C . GLN A 1 103 ? -31.346 14.233 23.031 1.00 49.03 103 GLN A C 1
ATOM 763 O O . GLN A 1 103 ? -30.573 13.954 22.109 1.00 49.03 103 GLN A O 1
ATOM 768 N N . PRO A 1 104 ? -31.845 13.285 23.847 1.00 46.66 104 PRO A N 1
ATOM 769 C CA . PRO A 1 104 ? -31.712 11.876 23.517 1.00 46.66 104 PRO A CA 1
ATOM 770 C C . PRO A 1 104 ? -32.457 11.631 22.201 1.00 46.66 104 PRO A C 1
ATOM 772 O O . PRO A 1 104 ? -33.611 12.032 22.056 1.00 46.66 104 PRO A O 1
ATOM 775 N N . LEU A 1 105 ? -31.796 10.991 21.234 1.00 52.06 105 LEU A N 1
ATOM 776 C CA . LEU A 1 105 ? -32.449 10.469 20.035 1.00 52.06 105 LEU A CA 1
ATOM 777 C C . LEU A 1 105 ? -33.426 9.381 20.485 1.00 52.06 105 LEU A C 1
ATOM 779 O O . LEU A 1 105 ? -33.058 8.218 20.629 1.00 52.06 105 LEU A O 1
ATOM 783 N N . GLN A 1 106 ? -34.660 9.787 20.772 1.00 56.62 106 GLN A N 1
ATOM 784 C CA . GLN A 1 106 ? -35.767 8.872 20.981 1.00 56.62 106 GLN A CA 1
ATOM 785 C C . GLN A 1 106 ? -35.979 8.146 19.656 1.00 56.62 106 GLN A C 1
ATOM 787 O O . GLN A 1 106 ? -36.342 8.753 18.646 1.00 56.62 106 GLN A O 1
ATOM 792 N N . SER A 1 107 ? -35.686 6.847 19.647 1.00 47.72 107 SER A N 1
ATOM 793 C CA . SER A 1 107 ? -36.127 5.964 18.581 1.00 47.72 107 SER A CA 1
ATOM 794 C C . SER A 1 107 ? -37.638 6.115 18.476 1.00 47.72 107 SER A C 1
ATOM 796 O O . SER A 1 107 ? -38.356 5.957 19.462 1.00 47.72 107 SER A O 1
ATOM 798 N N . ALA A 1 108 ? -38.101 6.496 17.288 1.00 46.31 108 ALA A N 1
ATOM 799 C CA . ALA A 1 108 ? -39.501 6.724 16.984 1.00 46.31 108 ALA A CA 1
ATOM 800 C C . ALA A 1 108 ? -40.297 5.415 17.120 1.00 46.31 108 ALA A C 1
ATOM 802 O O . ALA A 1 108 ? -40.583 4.731 16.141 1.00 46.31 108 ALA A O 1
ATOM 803 N N . ALA A 1 109 ? -40.655 5.062 18.351 1.00 41.38 109 ALA A N 1
ATOM 804 C CA . ALA A 1 109 ? -41.817 4.248 18.629 1.00 41.38 109 ALA A CA 1
ATOM 805 C C . ALA A 1 109 ? -43.023 5.177 18.480 1.00 41.38 109 ALA A C 1
ATOM 807 O O . ALA A 1 109 ? -43.273 6.046 19.312 1.00 41.38 109 ALA A O 1
ATOM 808 N N . MET A 1 110 ? -43.711 5.034 17.353 1.00 40.97 110 MET A N 1
ATOM 809 C CA . MET A 1 110 ? -44.943 5.737 17.034 1.00 40.97 110 MET A CA 1
ATOM 810 C C . MET A 1 110 ? -45.988 5.426 18.114 1.00 40.97 110 MET A C 1
ATOM 812 O O . MET A 1 110 ? -46.561 4.341 18.131 1.00 40.97 110 MET A O 1
ATOM 816 N N . GLN A 1 111 ? -46.197 6.357 19.046 1.00 44.34 111 GLN A N 1
ATOM 817 C CA . GLN A 1 111 ? -47.326 6.331 19.970 1.00 44.34 111 GLN A CA 1
ATOM 818 C C . GLN A 1 111 ? -48.373 7.327 19.471 1.00 44.34 111 GLN A C 1
ATOM 820 O O . GLN A 1 111 ? -48.149 8.534 19.438 1.00 44.34 111 GLN A O 1
ATOM 825 N N . GLU A 1 112 ? -49.512 6.786 19.043 1.00 49.56 112 GLU A N 1
ATOM 826 C CA . GLU A 1 112 ? -50.731 7.529 18.731 1.00 49.56 112 GLU A CA 1
ATOM 827 C C . GLU A 1 112 ? -51.224 8.283 19.975 1.00 49.56 112 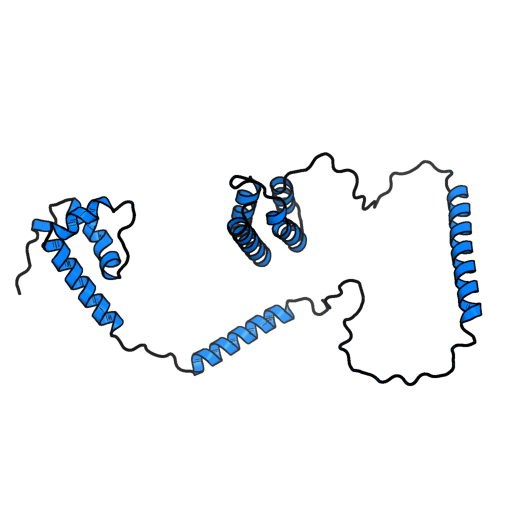GLU A C 1
ATOM 829 O O . GLU A 1 112 ? -51.787 7.690 20.897 1.00 49.56 112 GLU A O 1
ATOM 834 N N . GLU A 1 113 ? -51.051 9.604 20.003 1.00 46.75 113 GLU A N 1
ATOM 835 C CA . GLU A 1 113 ? -51.685 10.457 21.009 1.00 46.75 113 GLU A CA 1
ATOM 836 C C . GLU A 1 113 ? -53.056 10.952 20.524 1.00 46.75 113 GLU A C 1
ATOM 838 O O . GLU A 1 113 ? -53.183 11.743 19.587 1.00 46.75 113 GLU A O 1
ATOM 843 N N . LYS A 1 114 ? -54.111 10.500 21.213 1.00 41.22 114 LYS A N 1
ATOM 844 C CA . LYS A 1 114 ? -55.460 11.082 21.151 1.00 41.22 114 LYS A CA 1
ATOM 845 C C . LYS A 1 114 ? -55.457 12.487 21.777 1.00 41.22 114 LYS A C 1
ATOM 847 O O . LYS A 1 114 ? -54.958 12.640 22.891 1.00 41.22 114 LYS A O 1
ATOM 852 N N . PRO A 1 115 ? -56.088 13.502 21.157 1.00 45.91 115 PRO A N 1
ATOM 853 C CA . PRO A 1 115 ? -56.107 14.849 21.716 1.00 45.91 115 PRO A CA 1
ATOM 854 C C . PRO A 1 115 ? -57.168 14.972 22.822 1.00 45.91 115 PRO A C 1
ATOM 856 O O . PRO A 1 115 ? -58.367 14.849 22.571 1.00 45.91 115 PRO A O 1
ATOM 859 N N . GLY A 1 116 ? -56.725 15.234 24.054 1.00 45.69 116 GLY A N 1
ATOM 860 C CA . GLY A 1 116 ? -57.582 15.572 25.197 1.00 45.69 116 GLY A CA 1
ATOM 861 C C . GLY A 1 116 ? -57.829 17.088 25.344 1.00 45.69 116 GLY A C 1
ATOM 862 O O . GLY A 1 116 ? -56.988 17.899 24.943 1.00 45.69 116 GLY A O 1
ATOM 863 N N . PRO A 1 117 ? -58.963 17.515 25.936 1.00 52.88 117 PRO A N 1
ATOM 864 C CA . PRO A 1 117 ? -59.404 18.907 25.944 1.00 52.88 117 PRO A CA 1
ATOM 865 C C . PRO A 1 117 ? -58.813 19.668 27.142 1.00 52.88 117 PRO A C 1
ATOM 867 O O . PRO A 1 117 ? -59.462 19.836 28.167 1.00 52.88 117 PRO A O 1
ATOM 870 N N . GLN A 1 118 ? -57.572 20.145 27.034 1.00 50.44 118 GLN A N 1
ATOM 871 C CA . GLN A 1 118 ? -56.954 21.000 28.072 1.00 50.44 118 GLN A CA 1
ATOM 872 C C . GLN A 1 118 ? -56.478 22.365 27.546 1.00 50.44 118 GLN A C 1
ATOM 874 O O . GLN A 1 118 ? -55.756 23.095 28.220 1.00 50.44 118 GLN A O 1
ATOM 879 N N . ARG A 1 119 ? -56.898 22.761 26.338 1.00 51.16 119 ARG A N 1
ATOM 880 C CA . ARG A 1 119 ? -56.375 23.959 25.655 1.00 51.16 119 ARG A CA 1
ATOM 881 C C . ARG A 1 119 ? -56.969 25.308 26.074 1.00 51.16 119 ARG A C 1
ATOM 883 O O . ARG A 1 119 ? -56.582 26.314 25.494 1.00 51.16 119 ARG A O 1
ATOM 890 N N . VAL A 1 120 ? -57.850 25.381 27.072 1.00 52.00 120 VAL A N 1
ATOM 891 C CA . VAL A 1 120 ? -58.562 26.645 27.372 1.00 52.00 120 VAL A CA 1
ATOM 892 C C . VAL A 1 120 ? -58.041 27.378 28.624 1.00 52.00 120 VAL A C 1
ATOM 894 O O . VAL A 1 120 ? -58.313 28.559 28.792 1.00 52.00 120 VAL A O 1
ATOM 897 N N . LEU A 1 121 ? -57.184 26.757 29.450 1.00 51.16 121 LEU A N 1
ATOM 898 C CA . LEU A 1 121 ? -56.552 27.409 30.621 1.00 51.16 121 LEU A CA 1
ATOM 899 C C . LEU A 1 121 ? -55.090 27.858 30.394 1.00 51.16 121 LEU A C 1
ATOM 901 O O . LEU A 1 121 ? -54.476 28.442 31.282 1.00 51.16 121 LEU A O 1
ATOM 905 N N . ALA A 1 122 ? -54.518 27.619 29.207 1.00 55.16 122 ALA A N 1
ATOM 906 C CA . ALA A 1 122 ? -53.102 27.889 28.923 1.00 55.16 122 ALA A CA 1
ATOM 907 C C . ALA A 1 122 ? -52.795 29.337 28.486 1.00 55.16 122 ALA A C 1
ATOM 909 O O . ALA A 1 122 ? -51.654 29.783 28.613 1.00 55.16 122 ALA A O 1
ATOM 910 N N . ALA A 1 123 ? -53.790 30.090 28.004 1.00 55.72 123 ALA A N 1
ATOM 911 C CA . ALA A 1 123 ? -53.553 31.405 27.403 1.00 55.72 123 ALA A CA 1
ATOM 912 C C . ALA A 1 123 ? -53.189 32.492 28.436 1.00 55.72 123 ALA A C 1
ATOM 914 O O . ALA A 1 123 ? -52.330 33.326 28.172 1.00 55.72 123 ALA A O 1
ATOM 915 N N . THR A 1 124 ? -53.763 32.470 29.644 1.00 56.25 124 THR A N 1
ATOM 916 C CA . THR A 1 124 ? -53.441 33.456 30.699 1.00 56.25 124 THR A CA 1
ATOM 917 C C . THR A 1 124 ? -52.115 33.149 31.407 1.00 56.25 124 THR A C 1
ATOM 919 O O . THR A 1 124 ? -51.397 34.062 31.814 1.00 56.25 124 THR A O 1
ATOM 922 N N . GLN A 1 125 ? -51.731 31.868 31.478 1.00 58.22 125 GLN A N 1
ATOM 923 C CA . GLN A 1 125 ? -50.441 31.409 32.010 1.00 58.22 125 GLN A CA 1
ATOM 924 C C . GLN A 1 125 ? -49.252 31.861 31.149 1.00 58.22 125 GLN A C 1
ATOM 926 O O . GLN A 1 125 ? -48.179 32.134 31.686 1.00 58.22 125 GLN A O 1
ATOM 931 N N . GLN A 1 126 ? -49.422 31.963 29.829 1.00 63.88 126 GLN A N 1
ATOM 932 C CA . GLN A 1 126 ? -48.351 32.382 28.921 1.00 63.88 126 GLN A CA 1
ATOM 933 C C . GLN A 1 126 ? -48.012 33.872 29.076 1.00 63.88 126 GLN A C 1
ATOM 935 O O . GLN A 1 126 ? -46.833 34.216 29.146 1.00 63.88 126 GLN A O 1
ATOM 940 N N . TRP A 1 127 ? -49.013 34.744 29.234 1.00 68.81 127 TRP A N 1
ATOM 941 C CA . TRP A 1 127 ? -48.783 36.178 29.458 1.00 68.81 127 TRP A CA 1
ATOM 942 C C . TRP A 1 127 ? -48.164 36.475 30.829 1.00 68.81 127 TRP A C 1
ATOM 944 O O . TRP A 1 127 ? -47.263 37.309 30.915 1.00 68.81 127 TRP A O 1
ATOM 954 N N . LEU A 1 128 ? -48.548 35.742 31.884 1.00 72.06 128 LEU A N 1
ATOM 955 C CA . LEU A 1 128 ? -47.886 35.865 33.192 1.00 72.06 128 LEU A CA 1
ATOM 956 C C . LEU A 1 128 ? -46.410 35.437 33.151 1.00 72.06 128 LEU A C 1
ATOM 958 O O . LEU A 1 128 ? -45.583 36.056 33.816 1.00 72.06 128 LEU A O 1
ATOM 962 N N . ARG A 1 129 ? -46.053 34.418 32.358 1.00 71.94 129 ARG A N 1
ATOM 963 C CA . ARG A 1 129 ? -44.652 33.984 32.198 1.00 71.94 129 ARG A CA 1
ATOM 964 C C . ARG A 1 129 ? -43.799 35.032 31.482 1.00 71.94 129 ARG A C 1
ATOM 966 O O . ARG A 1 129 ? -42.655 35.239 31.876 1.00 71.94 129 ARG A O 1
ATOM 973 N N . VAL A 1 130 ? -44.360 35.710 30.478 1.00 78.12 130 VAL A N 1
ATOM 974 C CA . VAL A 1 130 ? -43.679 36.808 29.769 1.00 78.12 130 VAL A CA 1
ATOM 975 C C . VAL A 1 130 ? -43.523 38.030 30.678 1.00 78.12 130 VAL A C 1
ATOM 977 O O . VAL A 1 130 ? -42.446 38.614 30.741 1.00 78.12 130 VAL A O 1
ATOM 980 N N . ALA A 1 131 ? -44.553 38.392 31.446 1.00 79.00 131 ALA A N 1
ATOM 981 C CA . ALA A 1 131 ? -44.448 39.495 32.402 1.00 79.00 131 ALA A CA 1
ATOM 982 C C . ALA A 1 131 ? -43.409 39.208 33.504 1.00 79.00 131 ALA A C 1
ATOM 984 O O . ALA A 1 131 ? -42.613 40.082 33.849 1.00 79.00 131 ALA A O 1
ATOM 985 N N . ALA A 1 132 ? -43.365 37.974 34.017 1.00 79.00 132 ALA A N 1
ATOM 986 C CA . ALA A 1 132 ? -42.405 37.565 35.040 1.00 79.00 132 ALA A CA 1
ATOM 987 C C . ALA A 1 132 ? -40.951 37.570 34.536 1.00 79.00 132 ALA A C 1
ATOM 989 O O . ALA A 1 132 ? -40.055 37.979 35.276 1.00 79.00 132 ALA A O 1
ATOM 990 N N . SER A 1 133 ? -40.700 37.158 33.287 1.00 82.12 133 SER A N 1
ATOM 991 C CA . SER A 1 133 ? -39.347 37.175 32.718 1.00 82.12 133 SER A CA 1
ATOM 992 C C . SER A 1 133 ? -38.846 38.600 32.479 1.00 82.12 133 SER A C 1
ATOM 994 O O . SER A 1 133 ? -37.710 38.912 32.836 1.00 82.12 133 SER A O 1
ATOM 996 N N . VAL A 1 134 ? -39.702 39.491 31.968 1.00 87.75 134 VAL A N 1
ATOM 997 C CA . VAL A 1 134 ? -39.373 40.916 31.801 1.00 87.75 134 VAL A CA 1
ATOM 998 C C . VAL A 1 134 ? -39.109 41.579 33.157 1.00 87.75 134 VAL A C 1
ATOM 1000 O O . VAL A 1 134 ? -38.139 42.324 33.291 1.00 87.75 134 VAL A O 1
ATOM 1003 N N . ALA A 1 135 ? -39.906 41.263 34.183 1.00 88.69 135 ALA A N 1
ATOM 1004 C CA . ALA A 1 135 ? -39.692 41.772 35.536 1.00 88.69 135 ALA A CA 1
ATOM 1005 C C . ALA A 1 135 ? -38.355 41.299 36.135 1.00 88.69 135 ALA A C 1
ATOM 1007 O O . ALA A 1 135 ? -37.621 42.111 36.695 1.00 88.69 135 ALA A O 1
ATOM 1008 N N . LEU A 1 136 ? -37.993 40.021 35.969 1.00 88.69 136 LEU A N 1
ATOM 1009 C CA . LEU A 1 136 ? -36.707 39.480 36.432 1.00 88.69 136 LEU A CA 1
ATOM 1010 C C . LEU A 1 136 ? -35.512 40.153 35.749 1.00 88.69 136 LEU A C 1
ATOM 1012 O O . LEU A 1 136 ? -34.531 40.482 36.417 1.00 88.69 136 LEU A O 1
ATOM 1016 N N . VAL A 1 137 ? -35.604 40.401 34.440 1.00 89.44 137 VAL A N 1
ATOM 1017 C CA . VAL A 1 137 ? -34.556 41.106 33.687 1.00 89.44 137 VAL A CA 1
ATOM 1018 C C . VAL A 1 137 ? -34.439 42.559 34.142 1.00 89.44 137 VAL A C 1
ATOM 1020 O O . VAL A 1 137 ? -33.328 43.032 34.364 1.00 89.44 137 VAL A O 1
ATOM 1023 N N . ALA A 1 138 ? -35.559 43.259 34.339 1.00 90.38 138 ALA A N 1
ATOM 1024 C CA . ALA A 1 138 ? -35.549 44.643 34.808 1.00 90.38 138 ALA A CA 1
ATOM 1025 C C . ALA A 1 138 ? -34.961 44.763 36.223 1.00 90.38 138 ALA A C 1
ATOM 1027 O O . ALA A 1 138 ? -34.104 45.613 36.462 1.00 90.38 138 ALA A O 1
ATOM 1028 N N . VAL A 1 139 ? -35.355 43.875 37.141 1.00 92.00 139 VAL A N 1
ATOM 1029 C CA . VAL A 1 139 ? -34.809 43.828 38.506 1.00 92.00 139 VAL A CA 1
ATOM 1030 C C . VAL A 1 139 ? -33.319 43.494 38.483 1.00 92.00 139 VAL A C 1
ATOM 1032 O O . VAL A 1 139 ? -32.542 44.180 39.140 1.00 92.00 139 VAL A O 1
ATOM 1035 N N . GLY A 1 140 ? -32.898 42.502 37.694 1.00 85.81 140 GLY A N 1
ATOM 1036 C CA . GLY A 1 140 ? -31.485 42.150 37.538 1.00 85.81 140 GLY A CA 1
ATOM 1037 C C . GLY A 1 140 ? -30.647 43.279 36.931 1.00 85.81 140 GLY A C 1
ATOM 1038 O O . GLY A 1 140 ? -29.530 43.518 37.381 1.00 85.81 140 GLY A O 1
ATOM 1039 N N . ALA A 1 141 ? -31.189 44.018 35.960 1.00 85.94 141 ALA A N 1
ATOM 1040 C CA . ALA A 1 141 ? -30.510 45.151 35.334 1.00 85.94 141 ALA A CA 1
ATOM 1041 C C . ALA A 1 141 ? -30.369 46.339 36.294 1.00 85.94 141 ALA A C 1
ATOM 1043 O O . ALA A 1 141 ? -29.282 46.902 36.415 1.00 85.94 141 ALA A O 1
ATOM 1044 N N . VAL A 1 142 ? -31.441 46.690 37.011 1.00 87.81 142 VAL A N 1
ATOM 1045 C CA . VAL A 1 142 ? -31.434 47.763 38.016 1.00 87.81 142 VAL A CA 1
ATOM 1046 C C . VAL A 1 142 ? -30.484 47.402 39.154 1.00 87.81 142 VAL A C 1
ATOM 1048 O O . VAL A 1 142 ? -29.579 48.172 39.460 1.00 87.81 142 VAL A O 1
ATOM 1051 N N . LEU A 1 143 ? -30.604 46.199 39.716 1.00 86.00 143 LEU A N 1
ATOM 1052 C CA . LEU A 1 143 ? -29.722 45.719 40.778 1.00 86.00 143 LEU A CA 1
ATOM 1053 C C . LEU A 1 143 ? -28.259 45.654 40.307 1.00 86.00 143 LEU A C 1
ATOM 1055 O O . LEU A 1 143 ? -27.361 46.085 41.025 1.00 86.00 143 LEU A O 1
ATOM 1059 N N . GLY A 1 144 ? -28.023 45.207 39.073 1.00 80.19 144 GLY A N 1
ATOM 1060 C CA . GLY A 1 144 ? -26.703 45.180 38.449 1.00 80.19 144 GLY A CA 1
ATOM 1061 C C . GLY A 1 144 ? -26.100 46.569 38.238 1.00 80.19 144 GLY A C 1
ATOM 1062 O O . GLY A 1 144 ? -24.899 46.726 38.420 1.00 80.19 144 GLY A O 1
ATOM 1063 N N . LEU A 1 145 ? -26.904 47.583 37.906 1.00 78.50 145 LEU A N 1
ATOM 1064 C CA . LEU A 1 145 ? -26.466 48.981 37.802 1.00 78.50 145 LEU A CA 1
ATOM 1065 C C . LEU A 1 145 ? -26.203 49.607 39.178 1.00 78.50 145 LEU A C 1
ATOM 1067 O O . LEU A 1 145 ? -25.215 50.320 39.333 1.00 78.50 145 LEU A O 1
ATOM 1071 N N . LEU A 1 146 ? -27.028 49.300 40.183 1.00 79.44 146 LEU A N 1
ATOM 1072 C CA . LEU A 1 146 ? -26.849 49.773 41.562 1.00 79.44 146 LEU A CA 1
ATOM 1073 C C . LEU A 1 146 ? -25.620 49.156 42.253 1.00 79.44 146 LEU A C 1
ATOM 1075 O O . LEU A 1 146 ? -24.981 49.822 43.063 1.00 79.44 146 LEU A O 1
ATOM 1079 N N . LEU A 1 147 ? -25.260 47.913 41.921 1.00 73.12 147 LEU A N 1
ATOM 1080 C CA . LEU A 1 147 ? -24.073 47.222 42.450 1.00 73.12 147 LEU A CA 1
ATOM 1081 C C . LEU A 1 147 ? -22.785 47.544 41.666 1.00 73.12 147 LEU A C 1
ATOM 1083 O O . LEU A 1 147 ? -21.692 47.177 42.099 1.00 73.12 147 LEU A O 1
ATOM 1087 N N . ARG A 1 148 ? -22.876 48.246 40.526 1.00 64.19 148 ARG A N 1
ATOM 1088 C CA . ARG A 1 148 ? -21.742 48.608 39.650 1.00 64.19 148 ARG A CA 1
ATOM 1089 C C . ARG A 1 148 ? -20.991 49.843 40.161 1.00 64.19 148 ARG A C 1
ATOM 1091 O O . ARG A 1 148 ? -20.748 50.788 39.419 1.00 64.19 148 ARG A O 1
ATOM 1098 N N . GLY A 1 149 ? -20.642 49.824 41.447 1.00 53.94 149 GLY A N 1
ATOM 1099 C CA . GLY A 1 149 ? -19.943 50.892 42.169 1.00 53.94 149 GLY A CA 1
ATOM 1100 C C . GLY A 1 149 ? -18.591 50.485 42.771 1.00 53.94 149 GLY A C 1
ATOM 1101 O O . GLY A 1 149 ? -18.138 51.135 43.705 1.00 53.94 149 GLY A O 1
ATOM 1102 N N . GLY A 1 150 ? -17.946 49.419 42.281 1.00 63.12 150 GLY A N 1
ATOM 1103 C CA . GLY A 1 150 ? -16.628 48.962 42.754 1.00 63.12 150 GLY A CA 1
ATOM 1104 C C . GLY A 1 150 ? -15.613 48.813 41.612 1.00 63.12 150 GLY A C 1
ATOM 1105 O O . GLY A 1 150 ? -16.025 48.509 40.489 1.00 63.12 150 GLY A O 1
ATOM 1106 N N . PRO A 1 151 ? -14.303 49.040 41.854 1.00 50.59 151 PRO A N 1
ATOM 1107 C CA . PRO A 1 151 ? -13.278 48.980 40.816 1.00 50.59 151 PRO A CA 1
ATOM 1108 C C . PRO A 1 151 ? -13.250 47.599 40.156 1.00 50.59 151 PRO A C 1
ATOM 1110 O O . PRO A 1 151 ? -13.243 46.563 40.819 1.00 50.59 151 PRO A O 1
ATOM 1113 N N . VAL A 1 152 ? -13.270 47.615 38.825 1.00 51.19 152 VAL A N 1
ATOM 1114 C CA . VAL A 1 152 ? -13.360 46.441 37.959 1.00 51.19 152 VAL A CA 1
ATOM 1115 C C . VAL A 1 152 ? -12.103 45.588 38.130 1.00 51.19 152 VAL A C 1
ATOM 1117 O O . VAL A 1 152 ? -11.040 45.920 37.610 1.00 51.19 152 VAL A O 1
ATOM 1120 N N . ALA A 1 153 ? -12.227 44.478 38.855 1.00 49.34 153 ALA A N 1
ATOM 1121 C CA . ALA A 1 153 ? -11.291 43.367 38.748 1.00 49.34 153 ALA A CA 1
ATOM 1122 C C . ALA A 1 153 ? -11.432 42.731 37.348 1.00 49.34 153 ALA A C 1
ATOM 1124 O O . ALA A 1 153 ? -12.558 42.622 36.849 1.00 49.34 153 ALA A O 1
ATOM 1125 N N . PRO A 1 154 ? -10.334 42.322 36.687 1.00 46.75 154 PRO A N 1
ATOM 1126 C CA . PRO A 1 154 ? -10.423 41.698 35.376 1.00 46.75 154 PRO A CA 1
ATOM 1127 C C . PRO A 1 154 ? -11.172 40.355 35.477 1.00 46.75 154 PRO A C 1
ATOM 1129 O O . PRO A 1 154 ? -10.919 39.576 36.400 1.00 46.75 154 PRO A O 1
ATOM 1132 N N . PRO A 1 155 ? -12.099 40.069 34.550 1.00 48.47 155 PRO A N 1
ATOM 1133 C CA . PRO A 1 155 ? -12.883 38.843 34.567 1.00 48.47 155 PRO A CA 1
ATOM 1134 C C . PRO A 1 155 ? -12.007 37.629 34.232 1.00 48.47 155 PRO A C 1
ATOM 1136 O O . PRO A 1 155 ? -11.526 37.465 33.112 1.00 48.47 155 PRO A O 1
ATOM 1139 N N . LEU A 1 156 ? -11.848 36.736 35.208 1.00 50.50 156 LEU A N 1
ATOM 1140 C CA . LEU A 1 156 ? -11.578 35.328 34.941 1.00 50.50 156 LEU A CA 1
ATOM 1141 C C . LEU A 1 156 ? -12.816 34.730 34.257 1.00 50.50 156 LEU A C 1
ATOM 1143 O O . LEU A 1 156 ? -13.940 34.947 34.702 1.00 50.50 156 LEU A O 1
ATOM 1147 N N . ALA A 1 157 ? -12.575 33.955 33.201 1.00 54.09 157 ALA A N 1
ATOM 1148 C CA . ALA A 1 157 ? -13.568 33.289 32.357 1.00 54.09 157 ALA A CA 1
ATOM 1149 C C . ALA A 1 157 ? -14.365 34.224 31.432 1.00 54.09 157 ALA A C 1
ATOM 1151 O O . ALA A 1 157 ? -15.556 34.489 31.588 1.00 54.09 157 ALA A O 1
ATOM 1152 N N . GLN A 1 158 ? -13.685 34.632 30.367 1.00 39.69 158 GLN A N 1
ATOM 1153 C CA . GLN A 1 158 ? -14.310 35.150 29.165 1.00 39.69 158 GLN A CA 1
ATOM 1154 C C . GLN A 1 158 ? -13.878 34.265 27.999 1.00 39.69 158 GLN A C 1
ATOM 1156 O O . GLN A 1 158 ? -12.773 34.380 27.471 1.00 39.69 158 GLN A O 1
ATOM 1161 N N . ASN A 1 159 ? -14.776 33.339 27.642 1.00 49.66 159 ASN A N 1
ATOM 1162 C CA . ASN A 1 159 ? -14.810 32.673 26.347 1.00 49.66 159 ASN A CA 1
ATOM 1163 C C . ASN A 1 159 ? -15.081 33.758 25.301 1.00 49.66 159 ASN A C 1
ATOM 1165 O O . ASN A 1 159 ? -16.216 34.012 24.905 1.00 49.66 159 ASN A O 1
ATOM 1169 N N . THR A 1 160 ? -14.028 34.495 24.978 1.00 42.59 160 THR A N 1
ATOM 1170 C CA . THR A 1 160 ? -14.040 35.513 23.950 1.00 42.59 160 THR A CA 1
ATOM 1171 C C . THR A 1 160 ? -13.356 34.876 22.759 1.00 42.59 160 THR A C 1
ATOM 1173 O O . THR A 1 160 ? -12.136 34.710 22.754 1.00 42.59 160 THR A O 1
ATOM 1176 N N . GLN A 1 161 ? -14.126 34.593 21.707 1.00 49.66 161 GLN A N 1
ATOM 1177 C CA . GLN A 1 161 ? -13.673 34.923 20.362 1.00 49.66 161 GLN A CA 1
ATOM 1178 C C . GLN A 1 161 ? -13.329 36.426 20.346 1.00 49.66 161 GLN A C 1
ATOM 1180 O O . GLN A 1 161 ? -14.110 37.263 19.905 1.00 49.66 161 GLN A O 1
ATOM 1185 N N . ALA A 1 162 ? -12.184 36.784 20.925 1.00 36.00 162 ALA A N 1
ATOM 1186 C CA . ALA A 1 162 ? -11.611 38.109 20.846 1.00 36.00 162 ALA A CA 1
ATOM 1187 C C . ALA A 1 162 ? -10.699 38.119 19.628 1.00 36.00 162 ALA A C 1
ATOM 1189 O O . ALA A 1 162 ? -9.734 37.364 19.566 1.00 36.00 162 ALA A O 1
ATOM 1190 N N . ALA A 1 163 ? -11.069 38.971 18.674 1.00 38.22 163 ALA A N 1
ATOM 1191 C CA . ALA A 1 163 ? -10.181 39.667 17.758 1.00 38.22 163 ALA A CA 1
ATOM 1192 C C . ALA A 1 163 ? -9.029 38.821 17.200 1.00 38.22 163 ALA A C 1
ATOM 1194 O O . ALA A 1 163 ? -7.954 38.772 17.783 1.00 38.22 163 ALA A O 1
ATOM 1195 N N . GLN A 1 164 ? -9.252 38.226 16.023 1.00 40.91 164 GLN A N 1
ATOM 1196 C CA . GLN A 1 164 ? -8.180 37.786 15.133 1.00 40.91 164 GLN A CA 1
ATOM 1197 C C . GLN A 1 164 ? -7.139 38.911 14.996 1.00 40.91 164 GLN A C 1
ATOM 1199 O O . GLN A 1 164 ? -7.430 39.911 14.333 1.00 40.91 164 GLN A O 1
ATOM 1204 N N . PRO A 1 165 ? -5.920 38.772 15.544 1.00 39.44 165 PRO A N 1
ATOM 1205 C CA . PRO A 1 165 ? -4.800 39.542 15.067 1.00 39.44 165 PRO A CA 1
ATOM 1206 C C . PRO A 1 165 ? -4.203 38.695 13.944 1.00 39.44 165 PRO A C 1
ATOM 1208 O O . PRO A 1 165 ? -3.411 37.799 14.193 1.00 39.44 165 PRO A O 1
ATOM 1211 N N . GLN A 1 166 ? -4.659 38.943 12.716 1.00 41.44 166 GLN A N 1
ATOM 1212 C CA . GLN A 1 166 ? -4.125 38.348 11.488 1.00 41.44 166 GLN A CA 1
ATOM 1213 C C . GLN A 1 166 ? -4.336 36.824 11.355 1.00 41.44 166 GLN A C 1
ATOM 1215 O O . GLN A 1 166 ? -4.326 36.034 12.296 1.00 41.44 166 GLN A O 1
ATOM 1220 N N . GLN A 1 167 ? -4.618 36.404 10.128 1.00 46.22 167 GLN A N 1
ATOM 1221 C CA . GLN A 1 167 ? -4.871 35.018 9.758 1.00 46.22 167 GLN A CA 1
ATOM 1222 C C . GLN A 1 167 ? -3.589 34.203 9.973 1.00 46.22 167 GLN A C 1
ATOM 1224 O O . GLN A 1 167 ? -2.751 34.115 9.082 1.00 46.22 167 GLN A O 1
ATOM 1229 N N . ALA A 1 168 ? -3.404 33.620 11.160 1.00 56.56 168 ALA A N 1
ATOM 1230 C CA . ALA A 1 168 ? -2.404 32.573 11.320 1.00 56.56 168 ALA A CA 1
ATOM 1231 C C . ALA A 1 168 ? -2.740 31.471 10.307 1.00 56.56 168 ALA A C 1
ATOM 1233 O O . ALA A 1 168 ? -3.847 30.919 10.341 1.00 56.56 168 ALA A O 1
ATOM 1234 N N . THR A 1 169 ? -1.814 31.217 9.384 1.00 68.31 169 THR A N 1
ATOM 1235 C CA . THR A 1 169 ? -1.939 30.195 8.344 1.00 68.31 169 THR A CA 1
ATOM 1236 C C . THR A 1 169 ? -2.306 28.853 8.979 1.00 68.31 169 THR A C 1
ATOM 1238 O O . THR A 1 169 ? -1.936 28.563 10.122 1.00 68.31 169 THR A O 1
ATOM 1241 N N . LEU A 1 170 ? -3.070 28.026 8.262 1.00 70.00 170 LEU A N 1
ATOM 1242 C CA . LEU A 1 170 ? -3.514 26.717 8.754 1.00 70.00 170 LEU A CA 1
ATOM 1243 C C . LEU A 1 170 ? -2.371 25.879 9.339 1.00 70.00 170 LEU A C 1
ATOM 1245 O O . LEU A 1 170 ? -2.549 25.232 10.369 1.00 70.00 170 LEU A O 1
ATOM 1249 N N . SER A 1 171 ? -1.192 25.943 8.720 1.00 67.75 171 SER A N 1
ATOM 1250 C CA . SER A 1 171 ? 0.033 25.289 9.181 1.00 67.75 171 SER A CA 1
ATOM 1251 C C . SER A 1 171 ? 0.435 25.706 10.598 1.00 67.75 171 SER A C 1
ATOM 1253 O O . SER A 1 171 ? 0.759 24.845 11.412 1.00 67.75 171 SER A O 1
ATOM 1255 N N . VAL A 1 172 ? 0.332 26.992 10.948 1.00 75.62 172 VAL A N 1
ATOM 1256 C CA . VAL A 1 172 ? 0.627 27.496 12.302 1.00 75.62 172 VAL A CA 1
ATOM 1257 C C . VAL A 1 172 ? -0.397 26.985 13.312 1.00 75.62 172 VAL A C 1
ATOM 1259 O O . VAL A 1 172 ? -0.022 26.594 14.415 1.00 75.62 172 VAL A O 1
ATOM 1262 N N . ARG A 1 173 ? -1.683 26.926 12.944 1.00 74.06 173 ARG A N 1
ATOM 1263 C CA . ARG A 1 173 ? -2.744 26.405 13.829 1.00 74.06 173 ARG A CA 1
ATOM 1264 C C . ARG A 1 173 ? -2.615 24.902 14.064 1.00 74.06 173 ARG A C 1
ATOM 1266 O O . ARG A 1 173 ? -2.740 24.455 15.199 1.00 74.06 173 ARG A O 1
ATOM 1273 N N . LEU A 1 174 ? -2.323 24.138 13.014 1.00 71.75 174 LEU A N 1
ATOM 1274 C CA . LEU A 1 174 ? -2.069 22.698 13.090 1.00 71.75 174 LEU A CA 1
ATOM 1275 C C . LEU A 1 174 ? -0.794 22.397 13.894 1.00 71.75 174 LEU A C 1
ATOM 1277 O O . LEU A 1 174 ? -0.808 21.516 14.750 1.00 71.75 174 LEU A O 1
ATOM 1281 N N . ALA A 1 175 ? 0.287 23.155 13.683 1.00 73.56 175 ALA A N 1
ATOM 1282 C CA . ALA A 1 175 ? 1.521 23.020 14.455 1.00 73.56 175 ALA A CA 1
ATOM 1283 C C . ALA A 1 175 ? 1.315 23.380 15.937 1.00 73.56 175 ALA A C 1
ATOM 1285 O O . ALA A 1 175 ? 1.742 22.631 16.816 1.00 73.56 175 ALA A O 1
ATOM 1286 N N . ALA A 1 176 ? 0.602 24.471 16.230 1.00 72.50 176 ALA A N 1
ATOM 1287 C CA . ALA A 1 176 ? 0.282 24.879 17.597 1.00 72.50 176 ALA A CA 1
ATOM 1288 C C . ALA A 1 176 ? -0.608 23.850 18.314 1.00 72.50 176 ALA A C 1
ATOM 1290 O O . ALA A 1 176 ? -0.326 23.487 19.457 1.00 72.50 176 ALA A O 1
ATOM 1291 N N . ALA A 1 177 ? -1.623 23.312 17.630 1.00 67.62 177 ALA A N 1
ATOM 1292 C CA . ALA A 1 177 ? -2.483 22.259 18.168 1.00 67.62 177 ALA A CA 1
ATOM 1293 C C . ALA A 1 177 ? -1.721 20.954 18.453 1.00 67.62 177 ALA A C 1
ATOM 1295 O O . ALA A 1 177 ? -2.166 20.137 19.248 1.00 67.62 177 ALA A O 1
ATOM 1296 N N . ARG A 1 178 ? -0.558 20.736 17.836 1.00 65.50 178 ARG A N 1
ATOM 1297 C CA . ARG A 1 178 ? 0.304 19.592 18.157 1.00 65.50 178 ARG A CA 1
ATOM 1298 C C . ARG A 1 178 ? 1.236 19.829 19.341 1.00 65.50 178 ARG A C 1
ATOM 1300 O O . ARG A 1 178 ? 1.623 18.860 19.984 1.00 65.50 178 ARG A O 1
ATOM 1307 N N . GLN A 1 179 ? 1.636 21.075 19.587 1.00 66.94 179 GLN A N 1
ATOM 1308 C CA . GLN A 1 179 ? 2.584 21.431 20.651 1.00 66.94 179 GLN A CA 1
ATOM 1309 C C . GLN A 1 179 ? 1.899 21.664 22.005 1.00 66.94 179 GLN A C 1
ATOM 1311 O O . GLN A 1 179 ? 2.519 21.491 23.051 1.00 66.94 179 GLN A O 1
ATOM 1316 N N . GLN A 1 180 ? 0.629 22.062 21.992 1.00 58.25 180 GLN A N 1
ATOM 1317 C CA . GLN A 1 180 ? -0.201 22.248 23.185 1.00 58.25 180 GLN A CA 1
ATOM 1318 C C . GLN A 1 180 ? -0.903 20.929 23.561 1.00 58.25 180 GLN A C 1
ATOM 1320 O O . GLN A 1 180 ? -0.985 20.036 22.716 1.00 58.25 180 GLN A O 1
ATOM 1325 N N . PRO A 1 181 ? -1.466 20.774 24.777 1.00 58.41 181 PRO A N 1
ATOM 1326 C CA . PRO A 1 181 ? -2.298 19.618 25.127 1.00 58.41 181 PRO A CA 1
ATOM 1327 C C . PRO A 1 181 ? -3.668 19.678 24.416 1.00 58.41 181 PRO A C 1
ATOM 1329 O O . PRO A 1 181 ? -4.714 19.561 25.052 1.00 58.41 181 PRO A O 1
ATOM 1332 N N . ALA A 1 182 ? -3.685 19.902 23.098 1.00 63.97 182 ALA A N 1
ATOM 1333 C CA . ALA A 1 182 ? -4.908 19.900 22.318 1.00 63.97 182 ALA A CA 1
ATOM 1334 C C . ALA A 1 182 ? -5.446 18.472 22.235 1.00 63.97 182 ALA A C 1
ATOM 1336 O O . ALA A 1 182 ? -4.716 17.495 22.022 1.00 63.97 182 ALA A O 1
ATOM 1337 N N . THR A 1 183 ? -6.757 18.345 22.393 1.00 80.56 183 THR A N 1
ATOM 1338 C CA . THR A 1 183 ? -7.415 17.041 22.329 1.00 80.56 183 THR A CA 1
ATOM 1339 C C . THR A 1 183 ? -7.334 16.463 20.912 1.00 80.56 183 THR A C 1
ATOM 1341 O O . THR A 1 183 ? -7.205 17.186 19.921 1.00 80.56 183 THR A O 1
ATOM 1344 N N . ALA A 1 184 ? -7.450 15.138 20.777 1.00 82.06 184 ALA A N 1
ATOM 1345 C CA . ALA A 1 184 ? -7.519 14.503 19.459 1.00 82.06 184 ALA A CA 1
ATOM 1346 C C . ALA A 1 184 ? -8.657 15.078 18.592 1.00 82.06 184 ALA A C 1
ATOM 1348 O O . ALA A 1 184 ? -8.468 15.257 17.394 1.00 82.06 184 ALA A O 1
ATOM 1349 N N . SER A 1 185 ? -9.793 15.439 19.198 1.00 82.81 185 SER A N 1
ATOM 1350 C CA . SER A 1 185 ? -10.938 16.057 18.517 1.00 82.81 185 SER A CA 1
ATOM 1351 C C . SER A 1 185 ? -10.629 17.435 17.928 1.00 82.81 185 SER A C 1
ATOM 1353 O O . SER A 1 185 ? -11.086 17.747 16.833 1.00 82.81 185 SER A O 1
ATOM 1355 N N . GLU A 1 186 ? -9.840 18.254 18.619 1.00 81.56 186 GLU A N 1
ATOM 1356 C CA . GLU A 1 186 ? -9.451 19.589 18.148 1.00 81.56 186 GLU A CA 1
ATOM 1357 C C . GLU A 1 186 ? -8.487 19.498 16.957 1.00 81.56 186 GLU A C 1
ATOM 1359 O O . GLU A 1 186 ? -8.672 20.167 15.938 1.00 81.56 186 GLU A O 1
ATOM 1364 N N . ARG A 1 187 ? -7.526 18.569 17.024 1.00 86.81 187 ARG A N 1
ATOM 1365 C CA . ARG A 1 187 ? -6.623 18.263 15.903 1.00 86.81 187 ARG A CA 1
ATOM 1366 C C . ARG A 1 187 ? -7.386 17.681 14.706 1.00 86.81 187 ARG A C 1
ATOM 1368 O O . ARG A 1 187 ? -7.134 18.090 13.577 1.00 86.81 187 ARG A O 1
ATOM 1375 N N . LEU A 1 188 ? -8.373 16.811 14.946 1.00 87.38 18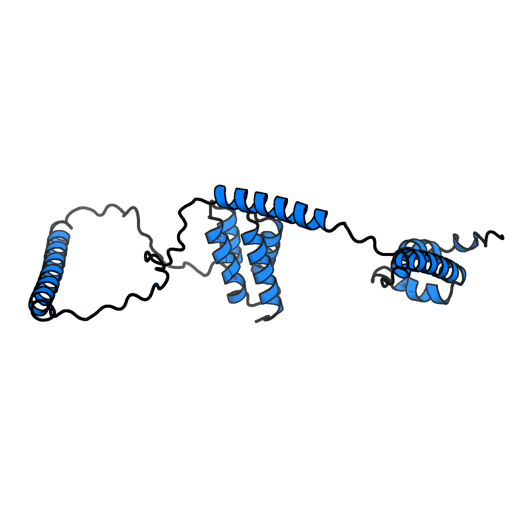8 LEU A N 1
ATOM 1376 C CA . LEU A 1 188 ? -9.283 16.294 13.914 1.00 87.38 188 LEU A CA 1
ATOM 1377 C C . LEU A 1 188 ? -10.064 17.410 13.213 1.00 87.38 188 LEU A C 1
ATOM 1379 O O . LEU A 1 188 ? -10.125 17.436 11.985 1.00 87.38 188 LEU A O 1
ATOM 1383 N N . GLN A 1 189 ? -10.643 18.341 13.976 1.00 85.12 189 GLN A N 1
ATOM 1384 C CA . GLN A 1 189 ? -11.392 19.462 13.410 1.00 85.12 189 GLN A CA 1
ATOM 1385 C C . GLN A 1 189 ? -10.506 20.331 12.517 1.00 85.12 189 GLN A C 1
ATOM 1387 O O . GLN A 1 189 ? -10.911 20.657 11.402 1.00 85.12 189 GLN A O 1
ATOM 1392 N N . LEU A 1 190 ? -9.288 20.644 12.964 1.00 82.88 190 LEU A N 1
ATOM 1393 C CA . LEU A 1 190 ? -8.336 21.440 12.189 1.00 82.88 190 LEU A CA 1
ATOM 1394 C C . LEU A 1 190 ? -7.912 20.742 10.892 1.00 82.88 190 LEU A C 1
ATOM 1396 O O . LEU A 1 190 ? -7.895 21.370 9.837 1.00 82.88 190 LEU A O 1
ATOM 1400 N N . VAL A 1 191 ? -7.627 19.439 10.949 1.00 86.31 191 VAL A N 1
ATOM 1401 C CA . VAL A 1 191 ? -7.262 18.644 9.766 1.00 86.31 191 VAL A CA 1
ATOM 1402 C C . VAL A 1 191 ? -8.432 18.540 8.782 1.00 86.31 191 VAL A C 1
ATOM 1404 O O . VAL A 1 191 ? -8.237 18.691 7.579 1.00 86.31 191 VAL A O 1
ATOM 1407 N N . SER A 1 192 ? -9.661 18.360 9.275 1.00 84.12 192 SER A N 1
ATOM 1408 C CA . SER A 1 192 ? -10.858 18.257 8.423 1.00 84.12 192 SER A CA 1
ATOM 1409 C C . SER A 1 192 ? -11.207 19.553 7.680 1.00 84.12 192 SER A C 1
ATOM 1411 O O . SER A 1 192 ? -11.820 19.507 6.616 1.00 84.12 192 SER A O 1
ATOM 1413 N N . GLN A 1 193 ? -10.806 20.704 8.227 1.00 81.88 193 GLN A N 1
ATOM 1414 C CA . GLN A 1 193 ? -11.010 22.020 7.616 1.00 81.88 193 GLN A CA 1
ATOM 1415 C C . GLN A 1 193 ? -9.895 22.383 6.629 1.00 81.88 193 GLN A C 1
ATOM 1417 O O . GLN A 1 193 ? -10.061 23.318 5.850 1.00 81.88 193 GLN A O 1
ATOM 1422 N N . ALA A 1 194 ? -8.779 21.645 6.632 1.00 77.81 194 ALA A N 1
ATOM 1423 C CA . ALA A 1 194 ? -7.609 21.980 5.834 1.00 77.81 194 ALA A CA 1
ATOM 1424 C C . ALA A 1 194 ? -7.873 22.065 4.317 1.00 77.81 194 ALA A C 1
ATOM 1426 O O . ALA A 1 194 ? -7.457 23.058 3.724 1.00 77.81 194 ALA A O 1
ATOM 1427 N N . PRO A 1 195 ? -8.619 21.138 3.681 1.00 73.31 195 PRO A N 1
ATOM 1428 C CA . PRO A 1 195 ? -8.864 21.192 2.236 1.00 73.31 195 PRO A CA 1
ATOM 1429 C C . PRO A 1 195 ? -9.582 22.463 1.771 1.00 73.31 195 PRO A C 1
ATOM 1431 O O . PRO A 1 195 ? -9.412 22.872 0.635 1.00 73.31 195 PRO A O 1
ATOM 1434 N N . ALA A 1 196 ? -10.372 23.100 2.640 1.00 69.38 196 ALA A N 1
ATOM 1435 C CA . ALA A 1 196 ? -11.135 24.297 2.292 1.00 69.38 196 ALA A CA 1
ATOM 1436 C C . ALA A 1 196 ? -10.311 25.595 2.352 1.00 69.38 196 ALA A C 1
ATOM 1438 O O . ALA A 1 196 ? -10.821 26.648 1.976 1.00 69.38 196 ALA A O 1
ATOM 1439 N N . MET A 1 197 ? -9.081 25.557 2.876 1.00 63.34 197 MET A N 1
ATOM 1440 C CA . MET A 1 197 ? -8.252 26.760 3.039 1.00 63.34 197 MET A CA 1
ATOM 1441 C C . MET A 1 197 ? -6.857 26.633 2.413 1.00 63.34 197 MET A C 1
ATOM 1443 O O . MET A 1 197 ? -6.062 27.560 2.554 1.00 63.34 197 MET A O 1
ATOM 1447 N N . VAL A 1 198 ? -6.561 25.517 1.736 1.00 64.44 198 VAL A N 1
ATOM 1448 C CA . VAL A 1 198 ? -5.357 25.361 0.910 1.00 64.44 198 VAL A CA 1
ATOM 1449 C C . VAL A 1 198 ? -5.682 25.830 -0.501 1.00 64.44 198 VAL A C 1
ATOM 1451 O O . VAL A 1 198 ? -6.601 25.311 -1.123 1.00 64.44 198 VAL A O 1
ATOM 1454 N N . VAL A 1 199 ? -4.937 26.827 -0.974 1.00 61.78 199 VAL A N 1
ATOM 1455 C CA . VAL A 1 199 ? -5.188 27.498 -2.261 1.00 61.78 199 VAL A CA 1
ATOM 1456 C C . VAL A 1 199 ? -4.130 27.135 -3.309 1.00 61.78 199 VAL A C 1
ATOM 1458 O O . VAL A 1 199 ? -4.394 27.248 -4.492 1.00 61.78 199 VAL A O 1
ATOM 1461 N N . GLU A 1 200 ? -2.945 26.663 -2.901 1.00 64.19 200 GLU A N 1
ATOM 1462 C CA . GLU A 1 200 ? -1.825 26.396 -3.814 1.00 64.19 200 GLU A CA 1
ATOM 1463 C C . GLU A 1 200 ? -1.179 25.013 -3.567 1.00 64.19 200 GLU A C 1
ATOM 1465 O O . GLU A 1 200 ? -1.071 24.579 -2.415 1.00 64.19 200 GLU A O 1
ATOM 1470 N N . PRO A 1 201 ? -0.657 24.330 -4.608 1.00 58.56 201 PRO A N 1
ATOM 1471 C CA . PRO A 1 201 ? -0.056 22.992 -4.498 1.00 58.56 201 PRO A CA 1
ATOM 1472 C C . PRO A 1 201 ? 1.181 22.894 -3.589 1.00 58.56 201 PRO A C 1
ATOM 1474 O O . PRO A 1 201 ? 1.524 21.802 -3.139 1.00 58.56 201 PRO A O 1
ATOM 1477 N N . ASN A 1 202 ? 1.862 24.015 -3.319 1.00 63.88 202 ASN A N 1
ATOM 1478 C CA . ASN A 1 202 ? 3.065 24.084 -2.476 1.00 63.88 202 ASN A CA 1
ATOM 1479 C C . ASN A 1 202 ? 2.814 24.786 -1.127 1.00 63.88 202 ASN A C 1
ATOM 1481 O O . ASN A 1 202 ? 3.721 25.380 -0.538 1.00 63.88 202 ASN A O 1
ATOM 1485 N N . ASP A 1 203 ? 1.571 24.772 -0.646 1.00 77.69 203 ASP A N 1
ATOM 1486 C CA . ASP A 1 203 ? 1.222 25.389 0.631 1.00 77.69 203 ASP A CA 1
ATOM 1487 C C . ASP A 1 203 ? 1.887 24.630 1.807 1.00 77.69 203 ASP A C 1
ATOM 1489 O O . ASP A 1 203 ? 1.800 23.396 1.882 1.00 77.69 203 ASP A O 1
ATOM 1493 N N . PRO A 1 204 ? 2.514 25.324 2.780 1.00 76.31 204 PRO A N 1
ATOM 1494 C CA . PRO A 1 204 ? 3.021 24.708 4.014 1.00 76.31 204 PRO A CA 1
ATOM 1495 C C . PRO A 1 204 ? 1.976 23.878 4.786 1.00 76.31 204 PRO A C 1
ATOM 1497 O O . PRO A 1 204 ? 2.338 23.023 5.604 1.00 76.31 204 PRO A O 1
ATOM 1500 N N . ALA A 1 205 ? 0.682 24.096 4.551 1.00 76.25 205 ALA A N 1
ATOM 1501 C CA . ALA A 1 205 ? -0.395 23.265 5.075 1.00 76.25 205 ALA A CA 1
ATOM 1502 C C . ALA A 1 205 ? -0.336 21.813 4.561 1.00 76.25 205 ALA A C 1
ATOM 1504 O O . ALA A 1 205 ? -0.578 20.895 5.346 1.00 76.25 205 ALA A O 1
ATOM 1505 N N . VAL A 1 206 ? 0.060 21.576 3.304 1.00 83.62 206 VAL A N 1
ATOM 1506 C CA . VAL A 1 206 ? 0.188 20.221 2.729 1.00 83.62 206 VAL A CA 1
ATOM 1507 C C . VAL A 1 206 ? 1.287 19.440 3.440 1.00 83.62 206 VAL A C 1
ATOM 1509 O O . VAL A 1 206 ? 1.066 18.316 3.891 1.00 83.62 206 VAL A O 1
ATOM 1512 N N . LEU A 1 207 ? 2.452 20.064 3.634 1.00 85.25 207 LEU A N 1
ATOM 1513 C CA . LEU A 1 207 ? 3.561 19.465 4.379 1.00 85.25 207 LEU A CA 1
ATOM 1514 C C . LEU A 1 207 ? 3.156 19.150 5.829 1.00 85.25 207 LEU A C 1
ATOM 1516 O O . LEU A 1 207 ? 3.508 18.106 6.378 1.00 85.25 207 LEU A O 1
ATOM 1520 N N . THR A 1 208 ? 2.357 20.032 6.435 1.00 85.38 208 THR A N 1
ATOM 1521 C CA . THR A 1 208 ? 1.828 19.832 7.789 1.00 85.38 208 THR A CA 1
ATOM 1522 C C . THR A 1 208 ? 0.848 18.654 7.850 1.00 85.38 208 THR A C 1
ATOM 1524 O O . THR A 1 208 ? 0.875 17.889 8.817 1.00 85.38 208 THR A O 1
ATOM 1527 N N . LEU A 1 209 ? 0.012 18.463 6.824 1.00 88.31 209 LEU A N 1
ATOM 1528 C CA . LEU A 1 209 ? -0.880 17.306 6.702 1.00 88.31 209 LEU A CA 1
ATOM 1529 C C . LEU A 1 209 ? -0.098 16.003 6.511 1.00 88.31 209 LEU A C 1
ATOM 1531 O O . LEU A 1 209 ? -0.404 15.027 7.190 1.00 88.31 209 LEU A O 1
ATOM 1535 N N . ILE A 1 210 ? 0.943 15.995 5.672 1.00 90.38 210 ILE A N 1
ATOM 1536 C CA . ILE A 1 210 ? 1.826 14.829 5.476 1.00 90.38 210 ILE A CA 1
ATOM 1537 C C . ILE A 1 210 ? 2.518 14.458 6.791 1.00 90.38 210 ILE A C 1
ATOM 1539 O O . ILE A 1 210 ? 2.466 13.310 7.226 1.00 90.38 210 ILE A O 1
ATOM 1543 N N . HIS A 1 211 ? 3.092 15.439 7.488 1.00 88.25 211 HIS A N 1
ATOM 1544 C CA . HIS A 1 211 ? 3.707 15.199 8.790 1.00 88.25 211 HIS A CA 1
ATOM 1545 C C . HIS A 1 211 ? 2.680 14.713 9.830 1.00 88.25 211 HIS A C 1
ATOM 1547 O O . HIS A 1 211 ? 2.996 13.902 10.697 1.00 88.25 211 HIS A O 1
ATOM 1553 N N . THR A 1 212 ? 1.430 15.179 9.762 1.00 88.69 212 THR A N 1
ATOM 1554 C CA . THR A 1 212 ? 0.336 14.730 10.644 1.00 88.69 212 THR A CA 1
ATOM 1555 C C . THR A 1 212 ? -0.147 13.320 10.322 1.00 88.69 212 THR A C 1
ATOM 1557 O O . THR A 1 212 ? -0.425 12.555 11.242 1.00 88.69 212 THR A O 1
ATOM 1560 N N . LEU A 1 213 ? -0.157 12.931 9.050 1.00 92.62 213 LEU A N 1
ATOM 1561 C CA . LEU A 1 213 ? -0.413 11.558 8.624 1.00 92.62 213 LEU A CA 1
ATOM 1562 C C . LEU A 1 213 ? 0.639 10.581 9.175 1.00 92.62 213 LEU A C 1
ATOM 1564 O O . LEU A 1 213 ? 0.291 9.470 9.585 1.00 92.62 213 LEU A O 1
ATOM 1568 N N . ASP A 1 214 ? 1.904 10.999 9.195 1.00 93.25 214 ASP A N 1
ATOM 1569 C CA . ASP A 1 214 ? 3.024 10.142 9.585 1.00 93.25 214 ASP A CA 1
ATOM 1570 C C . ASP A 1 214 ? 3.194 10.026 11.110 1.00 93.25 214 ASP A C 1
ATOM 1572 O O . ASP A 1 214 ? 3.386 8.936 11.642 1.00 93.25 214 ASP A O 1
ATOM 1576 N N . THR A 1 215 ? 3.046 11.136 11.840 1.00 90.25 215 THR A N 1
ATOM 1577 C CA . THR A 1 215 ? 3.511 11.222 13.239 1.00 90.25 215 THR A CA 1
ATOM 1578 C C . THR A 1 215 ? 2.420 11.473 14.287 1.00 90.25 215 THR A C 1
ATOM 1580 O O . THR A 1 215 ? 2.749 11.595 15.469 1.00 90.25 215 THR A O 1
ATOM 1583 N N . ASP A 1 216 ? 1.135 11.607 13.921 1.00 90.56 216 ASP A N 1
ATOM 1584 C CA . ASP A 1 216 ? 0.089 11.816 14.937 1.00 90.56 216 ASP A CA 1
ATOM 1585 C C . ASP A 1 216 ? -0.159 10.544 15.775 1.00 90.56 216 ASP A C 1
ATOM 1587 O O . ASP A 1 216 ? -0.354 9.469 15.204 1.00 90.56 216 ASP A O 1
ATOM 1591 N N . PRO A 1 217 ? -0.215 10.633 17.120 1.00 87.94 217 PRO A N 1
ATOM 1592 C CA . PRO A 1 217 ? -0.449 9.469 17.975 1.00 87.94 217 PRO A CA 1
ATOM 1593 C C . PRO A 1 217 ? -1.852 8.860 17.828 1.00 87.94 217 PRO A C 1
ATOM 1595 O O . PRO A 1 217 ? -2.049 7.706 18.205 1.00 87.94 217 PRO A O 1
ATOM 1598 N N . ASN A 1 218 ? -2.845 9.605 17.325 1.00 89.44 218 ASN A N 1
ATOM 1599 C CA . ASN A 1 218 ? -4.212 9.112 17.187 1.00 89.44 218 ASN A CA 1
ATOM 1600 C C . ASN A 1 218 ? -4.487 8.632 15.745 1.00 89.44 218 ASN A C 1
ATOM 1602 O O . ASN A 1 218 ? -4.422 9.435 14.808 1.00 89.44 218 ASN A O 1
ATOM 1606 N N . PRO A 1 219 ? -4.882 7.359 15.541 1.00 91.50 219 PRO A N 1
ATOM 1607 C CA . PRO A 1 219 ? -5.111 6.805 14.205 1.00 91.50 219 PRO A CA 1
ATOM 1608 C C . PRO A 1 219 ? -6.231 7.519 13.436 1.00 91.50 219 PRO A C 1
ATOM 1610 O O . PRO A 1 219 ? -6.150 7.639 12.215 1.00 91.50 219 PRO A O 1
ATOM 1613 N N . ASN A 1 220 ? -7.241 8.059 14.126 1.00 90.50 220 ASN A N 1
ATOM 1614 C CA . ASN A 1 220 ? -8.322 8.797 13.474 1.00 90.50 220 ASN A CA 1
ATOM 1615 C C . ASN A 1 220 ? -7.813 10.117 12.877 1.00 90.50 220 ASN A C 1
ATOM 1617 O O . ASN A 1 220 ? -8.267 10.516 11.808 1.00 90.50 220 ASN A O 1
ATOM 1621 N N . VAL A 1 221 ? -6.857 10.788 13.538 1.00 92.38 221 VAL A N 1
ATOM 1622 C CA . VAL A 1 221 ? -6.244 12.028 13.023 1.00 92.38 221 VAL A CA 1
ATOM 1623 C C . VAL A 1 221 ? -5.424 11.727 11.771 1.00 92.38 221 VAL A C 1
ATOM 1625 O O . VAL A 1 221 ? -5.499 12.477 10.799 1.00 92.38 221 VAL A O 1
ATOM 1628 N N . ARG A 1 222 ? -4.705 10.597 11.755 1.00 94.38 222 ARG A N 1
ATOM 1629 C CA . ARG A 1 222 ? -3.952 10.130 10.580 1.00 94.38 222 ARG A CA 1
ATOM 1630 C C . ARG A 1 222 ? -4.880 9.846 9.398 1.00 94.38 222 ARG A C 1
ATOM 1632 O O . ARG A 1 222 ? -4.622 10.321 8.296 1.00 94.38 222 ARG A O 1
ATOM 1639 N N . LEU A 1 223 ? -5.993 9.144 9.628 1.00 94.31 223 LEU A N 1
ATOM 1640 C CA . LEU A 1 223 ? -6.997 8.887 8.589 1.00 94.31 223 LEU A CA 1
ATOM 1641 C C . LEU A 1 223 ? -7.582 10.193 8.034 1.00 94.31 223 LEU A C 1
ATOM 1643 O O . LEU A 1 223 ? -7.642 10.364 6.818 1.00 94.31 223 LEU A O 1
ATOM 1647 N N . ALA A 1 224 ? -7.943 11.133 8.911 1.00 90.44 224 ALA A N 1
ATOM 1648 C CA . ALA A 1 224 ? -8.446 12.442 8.502 1.00 90.44 224 ALA A CA 1
ATOM 1649 C C . ALA A 1 224 ? -7.412 13.230 7.676 1.00 90.44 224 ALA A C 1
ATOM 1651 O O . ALA A 1 224 ? -7.779 13.903 6.715 1.00 90.44 224 ALA A O 1
ATOM 1652 N N . ALA A 1 225 ? -6.119 13.120 8.003 1.00 92.06 225 ALA A N 1
ATOM 1653 C CA . ALA A 1 225 ? -5.045 13.745 7.230 1.00 92.06 225 ALA A CA 1
ATOM 1654 C C . ALA A 1 225 ? -4.894 13.108 5.839 1.00 92.06 225 ALA A C 1
ATOM 1656 O O . ALA A 1 225 ? -4.734 13.826 4.852 1.00 92.06 225 ALA A O 1
ATOM 1657 N N . CYS A 1 226 ? -5.010 11.780 5.739 1.00 92.50 226 CYS A N 1
ATOM 1658 C CA . CYS A 1 226 ? -5.035 11.075 4.456 1.00 92.50 226 CYS A CA 1
ATOM 1659 C C . CYS A 1 226 ? -6.217 11.533 3.590 1.00 92.50 226 CYS A C 1
ATOM 1661 O O . CYS A 1 226 ? -6.036 11.885 2.425 1.00 92.50 226 CYS A O 1
ATOM 1663 N N . GLU A 1 227 ? -7.418 11.591 4.170 1.00 90.88 227 GLU A N 1
ATOM 1664 C CA . GLU A 1 227 ? -8.623 12.032 3.469 1.00 90.88 227 GLU A CA 1
ATOM 1665 C C . GLU A 1 227 ? -8.504 13.485 2.988 1.00 90.88 227 GLU A C 1
ATOM 1667 O O . GLU A 1 227 ? -8.853 13.789 1.845 1.00 90.88 227 GLU A O 1
ATOM 1672 N N . ALA A 1 228 ? -7.952 14.372 3.820 1.00 89.00 228 ALA A N 1
ATOM 1673 C CA . ALA A 1 228 ? -7.698 15.760 3.449 1.00 89.00 228 ALA A CA 1
ATOM 1674 C C . ALA A 1 228 ? -6.749 15.874 2.240 1.00 89.00 228 ALA A C 1
ATOM 1676 O O . ALA A 1 228 ? -7.046 16.611 1.300 1.00 89.00 228 ALA A O 1
ATOM 1677 N N . LEU A 1 229 ? -5.655 15.102 2.221 1.00 90.06 229 LEU A N 1
ATOM 1678 C CA . LEU A 1 229 ? -4.707 15.061 1.099 1.00 90.06 229 LEU A CA 1
ATOM 1679 C C . LEU A 1 229 ? -5.342 14.499 -0.184 1.00 90.06 229 LEU A C 1
ATOM 1681 O O . LEU A 1 229 ? -5.094 15.008 -1.276 1.00 90.06 229 LEU A O 1
ATOM 1685 N N . VAL A 1 230 ? -6.188 13.471 -0.066 1.00 90.00 230 VAL A N 1
ATOM 1686 C CA . VAL A 1 230 ? -6.910 12.892 -1.211 1.00 90.00 230 VAL A CA 1
ATOM 1687 C C . VAL A 1 230 ? -7.893 13.894 -1.816 1.00 90.00 230 VAL A C 1
ATOM 1689 O O . VAL A 1 230 ? -7.970 13.991 -3.041 1.00 90.00 230 VAL A O 1
ATOM 1692 N N . ARG A 1 231 ? -8.621 14.646 -0.982 1.00 85.12 231 ARG A N 1
ATOM 1693 C CA . ARG A 1 231 ? -9.553 15.685 -1.448 1.00 85.12 231 ARG A CA 1
ATOM 1694 C C . ARG A 1 231 ? -8.823 16.820 -2.160 1.00 85.12 231 ARG A C 1
ATOM 1696 O O . ARG A 1 231 ? -9.253 17.209 -3.237 1.00 85.12 231 ARG A O 1
ATOM 1703 N N . LEU A 1 232 ? -7.690 17.264 -1.619 1.00 84.00 232 LEU A N 1
ATOM 1704 C CA . LEU A 1 232 ? -6.868 18.306 -2.238 1.00 84.00 232 LEU A CA 1
ATOM 1705 C C . LEU A 1 232 ? -6.333 17.89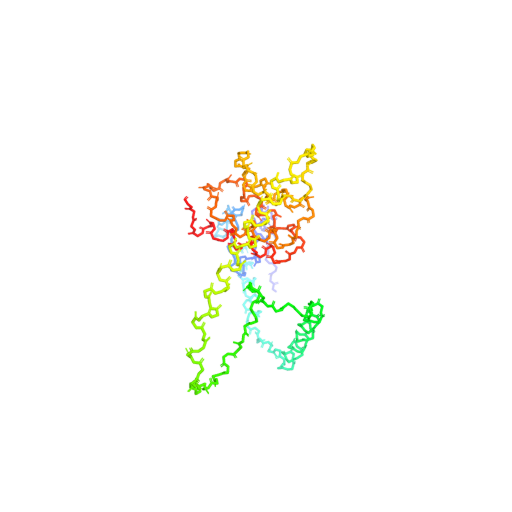8 -3.622 1.00 84.00 232 LEU A C 1
ATOM 1707 O O . LEU A 1 232 ? -6.196 18.728 -4.511 1.00 84.00 232 LEU A O 1
ATOM 1711 N N . ARG A 1 233 ? -6.056 16.605 -3.826 1.00 83.94 233 ARG A N 1
ATOM 1712 C CA . ARG A 1 233 ? -5.676 16.073 -5.144 1.00 83.94 233 ARG A CA 1
ATOM 1713 C C . ARG A 1 233 ? -6.838 16.081 -6.141 1.00 83.94 233 ARG A C 1
ATOM 1715 O O . ARG A 1 233 ? -6.599 16.237 -7.333 1.00 83.94 233 ARG A O 1
ATOM 1722 N N . ALA A 1 234 ? -8.057 15.799 -5.680 1.00 77.50 234 ALA A N 1
ATOM 1723 C CA . ALA A 1 234 ? -9.230 15.671 -6.546 1.00 77.50 234 ALA A CA 1
ATOM 1724 C C . ALA A 1 234 ? -9.794 17.030 -6.990 1.00 77.50 234 ALA A C 1
ATOM 1726 O O . ALA A 1 234 ? -10.351 17.111 -8.081 1.00 77.50 234 ALA A O 1
ATOM 1727 N N . ASP A 1 235 ? -9.633 18.059 -6.159 1.00 66.69 235 ASP A N 1
ATOM 1728 C CA . ASP A 1 235 ? -10.074 19.429 -6.423 1.00 66.69 235 ASP A CA 1
ATOM 1729 C C . ASP A 1 235 ? -8.934 20.395 -6.044 1.00 66.69 235 ASP A C 1
ATOM 1731 O O . ASP A 1 235 ? -8.931 20.955 -4.941 1.00 66.69 235 ASP A O 1
ATOM 1735 N N . PRO A 1 236 ? -7.883 20.504 -6.884 1.00 60.78 236 PRO A N 1
ATOM 1736 C CA . PRO A 1 236 ? -6.887 21.550 -6.714 1.00 60.78 236 PRO A CA 1
ATOM 1737 C C . PRO A 1 236 ? -7.584 22.871 -7.053 1.00 60.78 236 PRO A C 1
ATOM 1739 O O . PRO A 1 236 ? -7.954 23.077 -8.208 1.00 60.78 236 PRO A O 1
ATOM 1742 N N . ALA A 1 237 ? -7.841 23.699 -6.038 1.00 51.72 237 ALA A N 1
ATOM 1743 C CA . ALA A 1 237 ? -8.445 25.022 -6.210 1.00 51.72 237 ALA A CA 1
ATOM 1744 C C . ALA A 1 237 ? -7.732 25.863 -7.285 1.00 51.72 237 ALA A C 1
ATOM 1746 O O . ALA A 1 237 ? -6.499 25.703 -7.444 1.00 51.72 237 ALA A O 1
#

Foldseek 3Di:
DDDPDPPQVPDPLSVVCVVCLLVVLVVHDDDPVNVVSVVVQVVDVVSVVVSVVSNVVVVVVVPDDDDDPPPVVVVVVVVVVVVVVVVV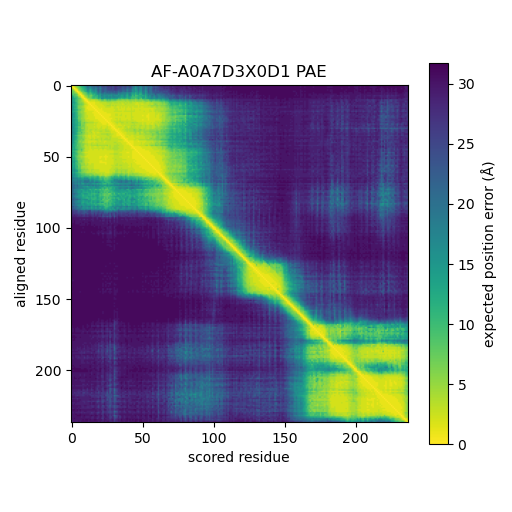VVVPPPPPQVPPPPDRPPDPPPDDDDDDPPPPPVPVVVVVVVVVVVVVVVCCVVVVVVPPPDDDDDDDDDPDPPDPPDDPQLLNVLVVCVVDPNDPVSNLVSLLCLLVRDQDPPDSSLVSLVCQLVDPPDPSSNVSSVVSNVSCVVDND